Protein AF-A0AAD7NL94-F1 (afdb_monomer_lite)

Secondary structure (DSSP, 8-state):
-HHHHHHHHHHHTTSS-TT--SS-SS--TTHHHHHHHHHHHHH-SB-TTSPBPPTTS----HHHHHHHHHHHHHIIIIISS-TT-B-EE-TTT-SEESBGGGSHHHHHHHHHHHHHTEEEEEEEEETTEEEEEEEETT--GGGS--EEEEPPPGGGGGG-HHHHHHHHHHHH---EEESSBPEETTTEEPSS--BBTTB--EEEE--

Foldseek 3Di:
DLVVVLVVVCVVVVVDDPPDDCLALAHDPCNLVSLLQSCCVAANQADPVRDGDDPPDQHDFLVVSVVSLVVQQCSNQPVRVQNADEFDQDPVPRGTGHRSSNYPSVVVSSVVSVLVQFDAWEWDCDPFWTWTQGDGVNDDSVPDDIDIQGADDPVCNVVRPVNVLVVLCVVLVDQWAFSAADQDPPRHHDPDRHHHVPRRHTYHYDD

Structure (mmCIF, N/CA/C/O backbone):
data_AF-A0AAD7NL94-F1
#
_entry.id   AF-A0AAD7NL94-F1
#
loop_
_atom_site.group_PDB
_atom_site.id
_atom_site.type_symbol
_atom_site.label_atom_id
_atom_site.label_alt_id
_atom_site.label_comp_id
_atom_site.label_asym_id
_atom_site.label_entity_id
_atom_site.label_seq_id
_atom_site.pdbx_PDB_ins_code
_atom_site.Cartn_x
_atom_site.Cartn_y
_atom_site.Cartn_z
_atom_site.occupancy
_atom_site.B_iso_or_equiv
_atom_site.auth_seq_id
_atom_site.auth_comp_id
_atom_site.auth_asym_id
_atom_site.auth_atom_id
_atom_site.pdbx_PDB_model_num
ATOM 1 N N . ARG A 1 1 ? 8.464 -16.581 -6.313 1.00 83.81 1 ARG A N 1
ATOM 2 C CA . ARG A 1 1 ? 7.020 -16.688 -5.967 1.00 83.81 1 ARG A CA 1
ATOM 3 C C . ARG A 1 1 ? 6.268 -15.364 -6.143 1.00 83.81 1 ARG A C 1
ATOM 5 O O . ARG A 1 1 ? 5.445 -15.303 -7.040 1.00 83.81 1 ARG A O 1
ATOM 12 N N . LEU A 1 2 ? 6.544 -14.305 -5.364 1.00 91.69 2 LEU A N 1
ATOM 13 C CA . LEU A 1 2 ? 5.809 -13.023 -5.482 1.00 91.69 2 LEU A CA 1
ATOM 14 C C . LEU A 1 2 ? 6.018 -12.317 -6.833 1.00 91.69 2 LEU A C 1
ATOM 16 O O . LEU A 1 2 ? 5.068 -11.795 -7.399 1.00 91.69 2 LEU A O 1
ATOM 20 N N . MET A 1 3 ? 7.227 -12.379 -7.399 1.00 89.94 3 MET A N 1
ATOM 21 C CA . MET A 1 3 ? 7.488 -11.881 -8.759 1.00 89.94 3 MET A CA 1
ATOM 22 C C . MET A 1 3 ? 6.673 -12.618 -9.826 1.00 89.94 3 MET A C 1
ATOM 24 O O . MET A 1 3 ? 6.082 -11.988 -10.693 1.00 89.94 3 MET A O 1
ATOM 28 N N . SER A 1 4 ? 6.596 -13.947 -9.737 1.00 90.56 4 SER A N 1
ATOM 29 C CA . SER A 1 4 ? 5.785 -14.767 -10.642 1.00 90.56 4 SER A CA 1
ATOM 30 C C . SER A 1 4 ? 4.299 -14.415 -10.528 1.00 90.56 4 SER A C 1
ATOM 32 O O . SER A 1 4 ? 3.627 -14.287 -11.542 1.00 90.56 4 SER A O 1
ATOM 34 N N . ARG A 1 5 ? 3.808 -14.187 -9.302 1.00 90.50 5 ARG A N 1
ATOM 35 C CA . ARG A 1 5 ? 2.430 -13.746 -9.033 1.00 90.50 5 ARG A CA 1
ATOM 36 C C . ARG A 1 5 ? 2.144 -12.365 -9.634 1.00 90.50 5 ARG A C 1
ATOM 38 O O . ARG A 1 5 ? 1.115 -12.196 -10.271 1.00 90.50 5 ARG A O 1
ATOM 45 N N . CYS A 1 6 ? 3.092 -11.431 -9.526 1.00 91.56 6 CYS A N 1
ATOM 46 C CA . CYS A 1 6 ? 3.026 -10.131 -10.198 1.00 91.56 6 CYS A CA 1
ATOM 47 C C . CYS A 1 6 ? 2.885 -10.288 -11.720 1.00 91.56 6 CYS A C 1
ATOM 49 O O . CYS A 1 6 ? 1.966 -9.735 -12.309 1.00 91.56 6 CYS A O 1
ATOM 51 N N . LEU A 1 7 ? 3.731 -11.105 -12.357 1.00 92.19 7 LEU A N 1
ATOM 52 C CA . LEU A 1 7 ? 3.646 -11.335 -13.805 1.00 92.19 7 LEU A CA 1
ATOM 53 C C . LEU A 1 7 ? 2.312 -11.959 -14.224 1.00 92.19 7 LEU A C 1
ATOM 55 O O . LEU A 1 7 ? 1.763 -11.564 -15.247 1.00 92.19 7 LEU A O 1
ATOM 59 N N . LEU A 1 8 ? 1.793 -12.913 -13.448 1.00 91.88 8 LEU A N 1
ATOM 60 C CA . LEU A 1 8 ? 0.483 -13.516 -13.704 1.00 91.88 8 LEU A CA 1
ATOM 61 C C . LEU A 1 8 ? -0.631 -12.469 -13.630 1.00 91.88 8 LEU A C 1
ATOM 63 O O . LEU A 1 8 ? -1.411 -12.361 -14.569 1.00 91.88 8 LEU A O 1
ATOM 67 N N . PHE A 1 9 ? -0.640 -11.650 -12.576 1.00 92.12 9 PHE A N 1
ATOM 68 C CA . PHE A 1 9 ? -1.594 -10.554 -12.415 1.00 92.12 9 PHE A CA 1
ATOM 69 C C . PHE A 1 9 ? -1.554 -9.578 -13.602 1.00 92.12 9 PHE A C 1
ATOM 71 O O . PHE A 1 9 ? -2.592 -9.233 -14.163 1.00 92.12 9 PHE A O 1
ATOM 78 N N . LEU A 1 10 ? -0.358 -9.157 -14.024 1.00 91.62 10 LEU A N 1
ATOM 79 C CA . LEU A 1 10 ? -0.214 -8.209 -15.131 1.00 91.62 10 LEU A CA 1
ATOM 80 C C . LEU A 1 10 ? -0.688 -8.796 -16.464 1.00 91.62 10 LEU A C 1
ATOM 82 O O . LEU A 1 10 ? -1.295 -8.078 -17.256 1.00 91.62 10 LEU A O 1
ATOM 86 N N . LYS A 1 11 ? -0.447 -10.091 -16.701 1.00 92.00 11 LYS A N 1
ATOM 87 C CA . LYS A 1 11 ? -0.947 -10.799 -17.888 1.00 92.00 11 LYS A CA 1
ATOM 88 C C . LYS A 1 11 ? -2.466 -10.932 -17.865 1.00 92.00 11 LYS A C 1
ATOM 90 O O . LYS A 1 11 ? -3.109 -10.647 -18.866 1.00 92.00 11 LYS A O 1
ATOM 95 N N . GLU A 1 12 ? -3.040 -11.311 -16.725 1.00 91.50 12 GLU A N 1
ATOM 96 C CA . GLU A 1 12 ? -4.491 -11.454 -16.554 1.00 91.50 12 GLU A CA 1
ATOM 97 C C . GLU A 1 12 ? -5.228 -10.128 -16.789 1.00 91.50 12 GLU A C 1
ATOM 99 O O . GLU A 1 12 ? -6.299 -10.102 -17.388 1.00 91.50 12 GLU A O 1
ATOM 104 N N . LYS A 1 13 ? -4.635 -9.007 -16.363 1.00 89.00 13 LYS A N 1
ATOM 105 C CA . LYS A 1 13 ? -5.187 -7.665 -16.592 1.00 89.00 13 LYS A CA 1
ATOM 106 C C . LYS A 1 13 ? -4.853 -7.073 -17.962 1.00 89.00 13 LYS A C 1
ATOM 108 O O . LYS A 1 13 ? -5.231 -5.935 -18.216 1.00 89.00 13 LYS A O 1
ATOM 113 N N . GLY A 1 14 ? -4.149 -7.807 -18.827 1.00 88.19 14 GLY A N 1
ATOM 114 C CA . GLY A 1 14 ? -3.747 -7.324 -20.150 1.00 88.19 14 GLY A CA 1
ATOM 115 C C . GLY A 1 14 ? -2.799 -6.120 -20.107 1.00 88.19 14 GLY A C 1
ATOM 116 O O . GLY A 1 14 ? -2.713 -5.375 -21.076 1.00 88.19 14 GLY A O 1
ATOM 117 N N . LEU A 1 15 ? -2.099 -5.909 -18.986 1.00 86.62 15 LEU A N 1
ATOM 118 C CA . LEU A 1 15 ? -1.167 -4.790 -18.798 1.00 86.62 15 LEU A CA 1
ATOM 119 C C . LEU A 1 15 ? 0.205 -5.060 -19.426 1.00 86.62 15 LEU A C 1
ATOM 121 O O . LEU A 1 15 ? 0.968 -4.126 -19.657 1.00 86.62 15 LEU A O 1
ATOM 125 N N . ILE A 1 16 ? 0.525 -6.333 -19.667 1.00 89.19 16 ILE A N 1
ATOM 126 C CA . ILE A 1 16 ? 1.719 -6.773 -20.391 1.00 89.19 16 ILE A CA 1
ATOM 127 C C . ILE A 1 16 ? 1.342 -7.884 -21.367 1.00 89.19 16 ILE A C 1
ATOM 129 O O . ILE A 1 16 ? 0.495 -8.729 -21.060 1.00 89.19 16 ILE A O 1
ATOM 133 N N . THR A 1 17 ? 2.000 -7.928 -22.522 1.00 85.44 17 THR A N 1
ATOM 134 C CA . THR A 1 17 ? 1.884 -9.066 -23.437 1.00 85.44 17 THR A CA 1
ATOM 135 C C . THR A 1 17 ? 2.694 -10.263 -22.914 1.00 85.44 17 THR A C 1
ATOM 137 O O . THR A 1 17 ? 3.614 -10.096 -22.104 1.00 85.44 17 THR A O 1
ATOM 140 N N . PRO A 1 18 ? 2.404 -11.504 -23.350 1.00 77.81 18 PRO A N 1
ATOM 141 C CA . PRO A 1 18 ? 3.158 -12.683 -22.919 1.00 77.81 18 PRO A CA 1
ATOM 142 C C . PRO A 1 18 ? 4.663 -12.611 -23.214 1.00 77.81 18 PRO A C 1
ATOM 144 O O . PRO A 1 18 ? 5.439 -13.233 -22.485 1.00 77.81 18 PRO A O 1
ATOM 147 N N . SER A 1 19 ? 5.047 -11.858 -24.250 1.00 78.50 19 SER A N 1
ATOM 148 C CA . SER A 1 19 ? 6.422 -11.607 -24.690 1.00 78.50 19 SER A CA 1
ATOM 149 C C . SER A 1 19 ? 7.133 -10.485 -23.931 1.00 78.50 19 SER A C 1
ATOM 151 O O . SER A 1 19 ? 8.362 -10.412 -23.979 1.00 78.50 19 SER A O 1
ATOM 153 N N . ASP A 1 20 ? 6.400 -9.620 -23.226 1.00 80.75 20 ASP A N 1
ATOM 154 C CA . ASP A 1 20 ? 6.992 -8.448 -22.587 1.00 80.75 20 ASP A CA 1
ATOM 155 C C . ASP A 1 20 ? 7.807 -8.815 -21.347 1.00 80.75 20 ASP A C 1
ATOM 157 O O . ASP A 1 20 ? 7.354 -9.488 -20.414 1.00 80.75 20 ASP A O 1
ATOM 161 N N . LYS A 1 21 ? 9.032 -8.287 -21.298 1.00 87.19 21 LYS A N 1
ATOM 162 C CA . LYS A 1 21 ? 9.901 -8.377 -20.125 1.00 87.19 21 LYS A CA 1
ATOM 163 C C . LYS A 1 21 ? 9.587 -7.233 -19.168 1.00 87.19 21 LYS A C 1
ATOM 165 O O . LYS A 1 21 ? 10.212 -6.180 -19.226 1.00 87.19 21 LYS A O 1
ATOM 170 N N . PHE A 1 22 ? 8.634 -7.455 -18.265 1.00 90.50 22 PHE A N 1
ATOM 171 C CA . PHE A 1 22 ? 8.278 -6.466 -17.239 1.00 90.50 22 PHE A CA 1
ATOM 172 C C . PHE A 1 22 ? 9.453 -6.124 -16.304 1.00 90.50 22 PHE A C 1
ATOM 174 O O . PHE A 1 22 ? 9.691 -4.960 -15.992 1.00 90.50 22 PHE A O 1
ATOM 181 N N . PHE A 1 23 ? 10.210 -7.138 -15.872 1.00 92.44 23 PHE A N 1
ATOM 182 C CA . PHE A 1 23 ? 11.451 -6.946 -15.122 1.00 92.44 23 PHE A CA 1
ATOM 183 C C . PHE A 1 23 ? 12.602 -6.751 -16.109 1.00 92.44 23 PHE A C 1
ATOM 185 O O . PHE A 1 23 ? 13.088 -7.711 -16.707 1.00 92.44 23 PHE A O 1
ATOM 192 N N . THR A 1 24 ? 12.997 -5.498 -16.305 1.00 92.50 24 THR A N 1
ATOM 193 C CA . THR A 1 24 ? 14.017 -5.084 -17.271 1.00 92.50 24 THR A CA 1
ATOM 194 C C . THR A 1 24 ? 14.836 -3.918 -16.714 1.00 92.50 24 THR A C 1
ATOM 196 O O . THR A 1 24 ? 14.373 -3.191 -15.834 1.00 92.50 24 THR A O 1
ATOM 199 N N . SER A 1 25 ? 16.047 -3.728 -17.240 1.00 90.12 25 SER A N 1
ATOM 200 C CA . SER A 1 25 ? 16.916 -2.582 -16.939 1.00 90.12 25 SER A CA 1
ATOM 201 C C . SER A 1 25 ? 16.393 -1.258 -17.509 1.00 90.12 25 SER A C 1
ATOM 203 O O . SER A 1 25 ? 16.902 -0.199 -17.161 1.00 90.12 25 SER A O 1
ATOM 205 N N . MET A 1 26 ? 15.363 -1.292 -18.358 1.00 89.25 26 MET A N 1
ATOM 206 C CA . MET A 1 26 ? 14.670 -0.100 -18.856 1.00 89.25 26 MET A CA 1
ATOM 207 C C . MET A 1 26 ? 13.156 -0.225 -18.637 1.00 89.25 26 M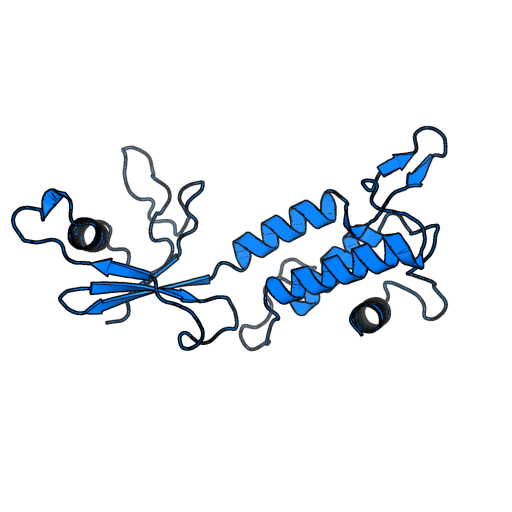ET A C 1
ATOM 209 O O . MET A 1 26 ? 12.418 -0.516 -19.582 1.00 89.25 26 MET A O 1
ATOM 213 N N . PRO A 1 27 ? 12.671 -0.075 -17.390 1.00 90.50 27 PRO A N 1
ATOM 214 C CA . PRO A 1 27 ? 11.255 -0.227 -17.091 1.00 90.50 27 PRO A CA 1
ATOM 215 C C . PRO A 1 27 ? 10.430 0.912 -17.693 1.00 90.50 27 PRO A C 1
ATOM 217 O O . PRO A 1 27 ? 10.862 2.064 -17.738 1.00 90.50 27 PRO A O 1
ATOM 220 N N . ASN A 1 28 ? 9.198 0.602 -18.095 1.00 90.25 28 ASN A N 1
ATOM 221 C CA . ASN A 1 28 ? 8.234 1.616 -18.511 1.00 90.25 28 ASN A CA 1
ATOM 222 C C . ASN A 1 28 ? 7.903 2.566 -17.338 1.00 90.25 28 ASN A C 1
ATOM 224 O O . ASN A 1 28 ? 7.820 2.140 -16.183 1.00 90.25 28 ASN A O 1
ATOM 228 N N . LYS A 1 29 ? 7.633 3.843 -17.629 1.00 92.38 29 LYS A N 1
ATOM 229 C CA . LYS A 1 29 ? 7.217 4.844 -16.630 1.00 92.38 29 LYS A CA 1
ATOM 230 C C . LYS A 1 29 ? 6.000 4.433 -15.786 1.00 92.38 29 LYS A C 1
ATOM 232 O O . LYS A 1 29 ? 5.861 4.910 -14.665 1.00 92.38 29 LYS A O 1
ATOM 237 N N . LEU A 1 30 ? 5.151 3.534 -16.291 1.00 92.12 30 LEU A N 1
ATOM 238 C CA . LEU A 1 30 ? 3.942 3.038 -15.622 1.00 92.12 30 LEU A CA 1
ATOM 239 C C . LEU A 1 30 ? 4.200 1.923 -14.595 1.00 92.12 30 LEU A C 1
ATOM 241 O O . LEU A 1 30 ? 3.285 1.544 -13.867 1.00 92.12 30 LEU A O 1
ATOM 245 N N . VAL A 1 31 ? 5.425 1.401 -14.483 1.00 94.06 31 VAL A N 1
ATOM 246 C CA . VAL A 1 31 ? 5.748 0.302 -13.555 1.00 94.06 31 VAL A CA 1
ATOM 247 C C . VAL A 1 31 ? 5.352 0.586 -12.093 1.00 94.06 31 VAL A C 1
ATOM 249 O O . VAL A 1 31 ? 4.791 -0.319 -11.471 1.00 94.06 31 VAL A O 1
ATOM 252 N N . PRO A 1 32 ? 5.546 1.794 -11.522 1.00 95.44 32 PRO A N 1
ATOM 253 C CA . PRO A 1 32 ? 5.021 2.127 -10.196 1.00 95.44 32 PRO A CA 1
ATOM 254 C C . PRO A 1 32 ? 3.516 1.876 -10.041 1.00 95.44 32 PRO A C 1
ATOM 256 O O . PRO A 1 32 ? 3.083 1.318 -9.034 1.00 95.44 32 PRO A O 1
ATOM 259 N N . LEU A 1 33 ? 2.721 2.230 -11.056 1.00 93.50 33 LEU A N 1
ATOM 260 C CA . LEU A 1 33 ? 1.271 2.029 -11.050 1.00 93.50 33 LEU A CA 1
ATOM 261 C C . LEU A 1 33 ? 0.916 0.544 -11.122 1.00 93.50 33 LEU A C 1
ATOM 263 O O . LEU A 1 33 ? 0.011 0.103 -10.420 1.00 93.50 33 LEU A O 1
ATOM 267 N N . CYS A 1 34 ? 1.670 -0.247 -11.887 1.00 94.06 34 CYS A N 1
ATOM 268 C CA . CYS A 1 34 ? 1.525 -1.703 -11.914 1.00 94.06 34 CYS A CA 1
ATOM 269 C C . CYS A 1 34 ? 1.777 -2.333 -10.531 1.00 94.06 34 CYS A C 1
ATOM 271 O O . CYS A 1 34 ? 1.039 -3.226 -10.116 1.00 94.06 34 CYS A O 1
ATOM 273 N N . ILE A 1 35 ? 2.778 -1.841 -9.787 1.00 94.81 35 ILE A N 1
ATOM 274 C CA . ILE A 1 35 ? 3.066 -2.293 -8.413 1.00 94.81 35 ILE A CA 1
ATOM 275 C C . ILE A 1 35 ? 1.914 -1.921 -7.471 1.00 94.81 35 ILE A C 1
ATOM 277 O O . ILE A 1 35 ? 1.434 -2.775 -6.722 1.00 94.81 35 ILE A O 1
ATOM 281 N N . CYS A 1 36 ? 1.436 -0.673 -7.522 1.00 94.56 36 CYS A N 1
ATOM 282 C CA . CYS A 1 36 ? 0.263 -0.247 -6.755 1.00 94.56 36 CYS A CA 1
ATOM 283 C C . CYS A 1 36 ? -0.965 -1.092 -7.103 1.00 94.56 36 CYS A C 1
ATOM 285 O O . CYS A 1 36 ? -1.721 -1.473 -6.212 1.00 94.56 36 CYS A O 1
ATOM 287 N N . GLY A 1 37 ? -1.140 -1.433 -8.379 1.00 92.94 37 GLY A N 1
ATOM 288 C CA . GLY A 1 37 ? -2.256 -2.240 -8.839 1.00 92.94 37 GLY A CA 1
ATOM 289 C C . GLY A 1 37 ? -2.220 -3.675 -8.337 1.00 92.94 37 GLY A C 1
ATOM 290 O O . GLY A 1 37 ? -3.241 -4.173 -7.866 1.00 92.94 37 GLY A O 1
ATOM 291 N N . LEU A 1 38 ? -1.047 -4.306 -8.311 1.00 93.50 38 LEU A N 1
ATOM 292 C CA . LEU A 1 38 ? -0.887 -5.609 -7.670 1.00 93.50 38 LEU A CA 1
ATOM 293 C C . LEU A 1 38 ? -1.341 -5.547 -6.204 1.00 93.50 38 LEU A C 1
ATOM 295 O O . LEU A 1 38 ? -2.215 -6.311 -5.792 1.00 93.50 38 LEU A O 1
ATOM 299 N N . CYS A 1 39 ? -0.820 -4.585 -5.437 1.00 93.50 39 CYS A N 1
ATOM 300 C CA . CYS A 1 39 ? -1.222 -4.397 -4.045 1.00 93.50 39 CYS A CA 1
ATOM 301 C C . CYS A 1 39 ? -2.717 -4.075 -3.905 1.00 93.50 39 CYS A C 1
ATOM 303 O O . CYS A 1 39 ? -3.347 -4.512 -2.943 1.00 93.50 39 CYS A O 1
ATOM 305 N N . THR A 1 40 ? -3.290 -3.328 -4.849 1.00 91.75 40 THR A N 1
ATOM 306 C CA . THR A 1 40 ? -4.717 -2.987 -4.852 1.00 91.75 40 THR A CA 1
ATOM 307 C C . THR A 1 40 ? -5.544 -4.245 -5.028 1.00 91.75 40 THR A C 1
ATOM 309 O O . THR A 1 40 ? -6.470 -4.477 -4.261 1.00 91.75 40 THR A O 1
ATOM 312 N N . SER A 1 41 ? -5.185 -5.103 -5.983 1.00 90.50 41 SER A N 1
ATOM 313 C CA . SER A 1 41 ? -5.925 -6.325 -6.297 1.00 90.50 41 SER A CA 1
ATOM 314 C C . SER A 1 41 ? -5.966 -7.322 -5.134 1.00 90.50 41 SER A C 1
ATOM 316 O O . SER A 1 41 ? -7.047 -7.822 -4.818 1.00 90.50 41 SER A O 1
ATOM 318 N N . GLU A 1 42 ? -4.842 -7.539 -4.445 1.00 89.94 42 GLU A N 1
ATOM 319 C CA . GLU A 1 42 ? -4.735 -8.559 -3.392 1.00 89.94 42 GLU A CA 1
ATOM 320 C C . GLU A 1 42 ? -5.086 -8.031 -2.001 1.00 89.94 42 GLU A C 1
ATOM 322 O O . GLU A 1 42 ? -5.657 -8.756 -1.185 1.00 89.94 42 GLU A O 1
ATOM 327 N N . CYS A 1 43 ? -4.747 -6.773 -1.711 1.00 89.94 43 CYS A N 1
ATOM 328 C CA . CYS A 1 43 ? -4.847 -6.241 -0.359 1.00 89.94 43 CYS A CA 1
ATOM 329 C C . CYS A 1 43 ? -5.957 -5.203 -0.209 1.00 89.94 43 CYS A C 1
ATOM 331 O O . CYS A 1 43 ? -6.593 -5.189 0.835 1.00 89.94 43 CYS A O 1
ATOM 333 N N . ASP A 1 44 ? -6.228 -4.331 -1.177 1.00 88.81 44 ASP A N 1
ATOM 334 C CA . ASP A 1 44 ? -7.175 -3.228 -0.948 1.00 88.81 44 ASP A CA 1
ATOM 335 C C . ASP A 1 44 ? -8.646 -3.681 -0.976 1.00 88.81 44 ASP A C 1
ATOM 337 O O . ASP A 1 44 ? -9.018 -4.692 -1.582 1.00 88.81 44 ASP A O 1
ATOM 341 N N . GLU A 1 45 ? -9.485 -2.914 -0.287 1.00 84.00 45 GLU A N 1
ATOM 342 C CA . GLU A 1 45 ? -10.941 -3.035 -0.290 1.00 84.00 45 GLU A CA 1
ATOM 343 C C . GLU A 1 45 ? -11.564 -2.413 -1.534 1.00 84.00 45 GLU A C 1
ATOM 345 O O . GLU A 1 45 ? -12.674 -2.791 -1.898 1.00 84.00 45 GLU A O 1
ATOM 350 N N . HIS A 1 46 ? -10.834 -1.523 -2.203 1.00 83.88 46 HIS A N 1
ATOM 351 C CA . HIS A 1 46 ? -11.273 -0.855 -3.419 1.00 83.88 46 HIS A CA 1
ATOM 352 C C . HIS A 1 46 ? -10.778 -1.582 -4.671 1.00 83.88 46 HIS A C 1
ATOM 354 O O . HIS A 1 46 ? -9.702 -2.190 -4.698 1.00 83.88 46 HIS A O 1
ATOM 360 N N . ASN A 1 47 ? -11.584 -1.505 -5.719 1.00 85.38 47 ASN A N 1
ATOM 361 C CA . ASN A 1 47 ? -11.229 -1.840 -7.085 1.00 85.38 47 ASN A CA 1
ATOM 362 C C . ASN A 1 47 ? -10.549 -0.648 -7.776 1.00 85.38 47 ASN A C 1
ATOM 364 O O . ASN A 1 47 ? -10.509 0.469 -7.262 1.00 85.38 47 ASN A O 1
ATOM 368 N N . PHE A 1 48 ? -10.022 -0.895 -8.974 1.00 83.00 48 PHE A N 1
ATOM 369 C CA . PHE A 1 48 ? -9.360 0.120 -9.803 1.00 83.00 48 PHE A CA 1
ATOM 370 C C . PHE A 1 48 ? -10.286 1.244 -10.270 1.00 83.00 48 PHE A C 1
ATOM 372 O O . PHE A 1 48 ? -9.826 2.354 -10.510 1.00 83.00 48 PHE A O 1
ATOM 379 N N . ASP A 1 49 ? -11.577 0.953 -10.388 1.00 82.31 49 ASP A N 1
ATOM 380 C CA . ASP A 1 49 ? -12.638 1.901 -10.733 1.00 82.31 49 ASP A CA 1
ATOM 381 C C . ASP A 1 49 ? -13.133 2.708 -9.515 1.00 82.31 49 ASP A C 1
ATOM 383 O O . ASP A 1 49 ? -14.042 3.523 -9.637 1.00 82.31 49 ASP A O 1
ATOM 387 N N . GLY A 1 50 ? -12.548 2.482 -8.332 1.00 76.75 50 GLY A N 1
ATOM 388 C CA . GLY A 1 50 ? -12.958 3.105 -7.077 1.00 76.75 50 GLY A CA 1
ATOM 389 C C . GLY A 1 50 ? -14.153 2.430 -6.401 1.00 76.75 50 GLY A C 1
ATOM 390 O O . GLY A 1 50 ? -14.519 2.828 -5.295 1.00 76.75 50 GLY A O 1
ATOM 391 N N . THR A 1 51 ? -14.741 1.393 -7.003 1.00 81.75 51 THR A N 1
ATOM 392 C CA . THR A 1 51 ? -15.832 0.639 -6.375 1.00 81.75 51 THR A CA 1
ATOM 393 C C . THR A 1 51 ? -15.314 -0.214 -5.221 1.00 81.75 51 THR A C 1
ATOM 395 O O . THR A 1 51 ? -14.138 -0.579 -5.162 1.00 81.75 51 THR A O 1
ATOM 398 N N . MET A 1 52 ? -16.188 -0.554 -4.276 1.00 78.25 52 MET A N 1
ATOM 399 C CA . MET A 1 52 ? -15.827 -1.466 -3.194 1.00 78.25 52 MET A CA 1
ATOM 400 C C . MET A 1 52 ? -15.911 -2.919 -3.657 1.00 78.25 52 MET A C 1
ATOM 402 O O . MET A 1 52 ? -16.884 -3.342 -4.281 1.00 78.25 52 MET A O 1
ATOM 406 N N . LYS A 1 53 ? -14.905 -3.713 -3.296 1.00 81.69 53 LYS A N 1
ATOM 407 C CA . LYS A 1 53 ? -14.935 -5.166 -3.458 1.00 81.69 53 LYS A CA 1
ATOM 408 C C . LYS A 1 53 ? -15.969 -5.797 -2.521 1.00 81.69 53 LYS A C 1
ATOM 410 O O . LYS A 1 53 ? -16.157 -5.293 -1.409 1.00 81.69 53 LYS A O 1
ATOM 415 N N . PRO A 1 54 ? -16.557 -6.950 -2.885 1.00 79.44 54 PRO A N 1
ATOM 416 C CA . PRO A 1 54 ? -17.505 -7.658 -2.031 1.00 79.44 54 PRO A CA 1
ATOM 417 C C . PRO A 1 54 ? -16.925 -7.961 -0.638 1.00 79.44 54 PRO A C 1
ATOM 419 O O . PRO A 1 54 ? -15.745 -8.308 -0.524 1.00 79.44 54 PRO A O 1
ATOM 422 N N . PRO A 1 55 ? -17.714 -7.879 0.446 1.00 71.50 55 PRO A N 1
ATOM 423 C CA . PRO A 1 55 ? -17.230 -8.183 1.796 1.00 71.50 55 PRO A CA 1
ATOM 424 C C . PRO A 1 55 ? -16.806 -9.652 1.956 1.00 71.50 55 PRO A C 1
ATOM 426 O O . PRO A 1 55 ? -15.931 -9.944 2.762 1.00 71.50 55 PRO A O 1
ATOM 429 N N . THR A 1 56 ? -17.361 -10.558 1.146 1.00 76.62 56 THR A N 1
ATOM 430 C CA . THR A 1 56 ? -17.036 -11.994 1.123 1.00 76.62 56 THR A CA 1
ATOM 431 C C . THR A 1 56 ? -15.665 -12.309 0.528 1.00 76.62 56 THR A C 1
ATOM 433 O O . THR A 1 56 ? -15.141 -13.402 0.738 1.00 76.62 56 THR A O 1
ATOM 436 N N . GLN A 1 57 ? -15.064 -11.375 -0.213 1.00 79.50 57 GLN A N 1
ATOM 437 C CA . GLN A 1 57 ? -13.757 -11.589 -0.815 1.00 79.50 57 GLN A CA 1
ATOM 438 C C . GLN A 1 57 ? -12.666 -11.540 0.263 1.00 79.50 57 GLN A C 1
ATOM 440 O O . GLN A 1 57 ? -12.461 -10.511 0.914 1.00 79.50 57 GLN A O 1
ATOM 445 N N . VAL A 1 58 ? -11.933 -12.643 0.422 1.00 76.75 58 VAL A N 1
ATOM 446 C CA . VAL A 1 58 ? -10.745 -12.695 1.284 1.00 76.75 58 VAL A CA 1
ATOM 447 C C . VAL A 1 58 ? -9.674 -11.773 0.705 1.00 76.75 58 VAL A C 1
ATOM 449 O O . VAL A 1 58 ? -9.390 -11.805 -0.492 1.00 76.75 58 VAL A O 1
ATOM 452 N N . ARG A 1 59 ? -9.097 -10.929 1.563 1.00 83.19 59 ARG A N 1
ATOM 453 C CA . ARG A 1 59 ? -8.071 -9.946 1.203 1.00 83.19 59 ARG A CA 1
ATOM 454 C C . ARG A 1 59 ? -6.844 -10.167 2.062 1.00 83.19 59 ARG A C 1
ATOM 456 O O . ARG A 1 59 ? -6.961 -10.419 3.260 1.00 83.19 59 ARG A O 1
ATOM 463 N N . ASP A 1 60 ? -5.682 -9.993 1.459 1.00 85.38 60 ASP A N 1
ATOM 464 C CA . ASP A 1 60 ? -4.421 -10.105 2.170 1.00 85.38 60 ASP A CA 1
ATOM 465 C C . ASP A 1 60 ? -4.162 -8.877 3.073 1.00 85.38 60 ASP A C 1
ATOM 467 O O . ASP A 1 60 ? -4.720 -7.782 2.898 1.00 85.38 60 ASP A O 1
ATOM 471 N N . SER A 1 61 ? -3.306 -9.067 4.079 1.00 84.19 61 SER A N 1
ATOM 472 C CA . SER A 1 61 ? -2.986 -8.047 5.083 1.00 84.19 61 SER A CA 1
ATOM 473 C C . SER A 1 61 ? -1.983 -7.003 4.575 1.00 84.19 61 SER A C 1
ATOM 475 O O . SER A 1 61 ? -1.282 -7.201 3.580 1.00 84.19 61 SER A O 1
ATOM 477 N N . TYR A 1 62 ? -1.843 -5.888 5.301 1.00 86.25 62 TYR A N 1
ATOM 478 C CA . TYR A 1 62 ? -0.812 -4.883 5.004 1.00 86.25 62 TYR A CA 1
ATOM 479 C C . TYR A 1 62 ? 0.609 -5.477 5.001 1.00 86.25 62 TYR A C 1
ATOM 481 O O . TYR A 1 62 ? 1.428 -5.124 4.155 1.00 86.25 62 TYR A O 1
ATOM 489 N N . ASN A 1 63 ? 0.885 -6.448 5.879 1.00 86.12 63 ASN A N 1
ATOM 490 C CA . ASN A 1 63 ? 2.177 -7.140 5.915 1.00 86.12 63 ASN A CA 1
ATOM 491 C C . ASN A 1 63 ? 2.458 -7.892 4.606 1.00 86.12 63 ASN A C 1
ATOM 493 O O . ASN A 1 63 ? 3.605 -7.964 4.163 1.00 86.12 63 ASN A O 1
ATOM 497 N N . HIS A 1 64 ? 1.427 -8.452 3.968 1.00 90.62 64 HIS A N 1
ATOM 498 C CA . HIS A 1 64 ? 1.574 -9.079 2.655 1.00 90.62 64 HIS A CA 1
ATOM 499 C C . HIS A 1 64 ? 1.871 -8.041 1.568 1.00 90.62 64 HIS A C 1
ATOM 501 O O . HIS A 1 64 ? 2.798 -8.238 0.784 1.00 90.62 64 HIS A O 1
ATOM 507 N N . ALA A 1 65 ? 1.198 -6.886 1.586 1.00 93.12 65 ALA A N 1
ATOM 508 C CA . ALA A 1 65 ? 1.531 -5.768 0.698 1.00 93.12 65 ALA A CA 1
ATOM 509 C C . ALA A 1 65 ? 2.986 -5.295 0.867 1.00 93.12 65 ALA A C 1
ATOM 511 O O . ALA A 1 65 ? 3.686 -5.064 -0.121 1.00 93.12 65 ALA A O 1
ATOM 512 N N . GLN A 1 66 ? 3.489 -5.218 2.105 1.00 94.50 66 GLN A N 1
ATOM 513 C CA . GLN A 1 66 ? 4.895 -4.895 2.367 1.00 94.50 66 GLN A CA 1
ATOM 514 C C . GLN A 1 66 ? 5.846 -5.937 1.768 1.00 94.50 66 GLN A C 1
ATOM 516 O O . GLN A 1 66 ? 6.850 -5.565 1.161 1.00 94.50 66 GLN A O 1
ATOM 521 N N . LYS A 1 67 ? 5.517 -7.232 1.873 1.00 95.38 67 LYS A N 1
ATOM 522 C CA . LYS A 1 67 ? 6.295 -8.311 1.242 1.00 95.38 67 LYS A CA 1
ATOM 523 C C . LYS A 1 67 ? 6.284 -8.200 -0.284 1.00 95.38 67 LYS A C 1
ATOM 525 O O . LYS A 1 67 ? 7.332 -8.372 -0.903 1.00 95.38 67 LYS A O 1
ATOM 530 N N . MET A 1 68 ? 5.139 -7.879 -0.892 1.00 95.75 68 MET A N 1
ATOM 531 C CA . MET A 1 68 ? 5.043 -7.634 -2.336 1.00 95.75 68 MET A CA 1
ATOM 532 C C . MET A 1 68 ? 5.934 -6.468 -2.764 1.00 95.75 68 MET A C 1
ATOM 534 O O . MET A 1 68 ? 6.755 -6.637 -3.665 1.00 95.75 68 MET A O 1
ATOM 538 N N . ARG A 1 69 ? 5.854 -5.323 -2.071 1.00 95.94 69 ARG A N 1
ATOM 539 C CA . ARG A 1 69 ? 6.728 -4.173 -2.339 1.00 95.94 69 ARG A CA 1
ATOM 540 C C . ARG A 1 69 ? 8.204 -4.533 -2.185 1.00 95.94 69 ARG A C 1
ATOM 542 O O . ARG A 1 69 ? 8.988 -4.238 -3.078 1.00 95.94 69 ARG A O 1
ATOM 549 N N . ALA A 1 70 ? 8.586 -5.204 -1.099 1.00 96.19 70 ALA A N 1
ATOM 550 C CA . ALA A 1 70 ? 9.971 -5.617 -0.871 1.00 96.19 70 ALA A CA 1
ATOM 551 C C . ALA A 1 70 ? 10.491 -6.534 -1.992 1.00 96.19 70 ALA A C 1
ATOM 553 O O . ALA A 1 70 ? 11.615 -6.359 -2.463 1.00 96.19 70 ALA A O 1
ATOM 554 N N . ALA A 1 71 ? 9.655 -7.457 -2.478 1.00 96.62 71 ALA A N 1
ATOM 555 C CA . ALA A 1 71 ? 9.996 -8.311 -3.610 1.00 96.62 71 ALA A CA 1
ATOM 556 C C . ALA A 1 71 ? 10.210 -7.508 -4.904 1.00 96.62 71 ALA A C 1
ATOM 558 O O . ALA A 1 71 ? 11.158 -7.790 -5.634 1.00 96.62 71 ALA A O 1
ATOM 559 N N . MET A 1 72 ? 9.378 -6.495 -5.179 1.00 96.12 72 MET A N 1
ATOM 560 C CA . MET A 1 72 ? 9.570 -5.608 -6.335 1.00 96.12 72 MET A CA 1
ATOM 561 C C . MET A 1 72 ? 10.836 -4.758 -6.191 1.00 96.12 72 MET A C 1
ATOM 563 O O . MET A 1 72 ? 11.600 -4.637 -7.145 1.00 96.12 72 MET A O 1
ATOM 567 N N . THR A 1 73 ? 11.107 -4.230 -4.993 1.00 96.69 73 THR A N 1
ATOM 568 C CA . THR A 1 73 ? 12.338 -3.481 -4.702 1.00 96.69 73 THR A CA 1
ATOM 569 C C . THR A 1 73 ? 13.571 -4.333 -4.976 1.00 96.69 73 THR A C 1
ATOM 571 O O . THR A 1 73 ? 14.486 -3.867 -5.651 1.00 96.69 73 THR A O 1
ATOM 574 N N . TYR A 1 74 ? 13.582 -5.589 -4.520 1.00 96.12 74 TYR A N 1
ATOM 575 C CA . TYR A 1 74 ? 14.670 -6.525 -4.799 1.00 96.12 74 TYR A CA 1
ATOM 576 C C . TYR A 1 74 ? 14.788 -6.844 -6.294 1.00 96.12 74 TYR A C 1
ATOM 578 O O . TYR A 1 74 ? 15.888 -6.813 -6.842 1.00 96.12 74 TYR A O 1
ATOM 586 N N . ALA A 1 75 ? 13.668 -7.112 -6.971 1.00 95.69 75 ALA A N 1
ATOM 587 C CA . ALA A 1 75 ? 13.662 -7.446 -8.391 1.00 95.69 75 ALA A CA 1
ATOM 588 C C . ALA A 1 75 ? 14.258 -6.324 -9.249 1.00 95.69 75 ALA A C 1
ATOM 590 O O . ALA A 1 75 ? 15.190 -6.552 -10.017 1.00 95.69 75 ALA A O 1
ATOM 591 N N . PHE A 1 76 ? 13.767 -5.098 -9.083 1.00 95.94 76 PHE A N 1
ATOM 592 C CA . PHE A 1 76 ? 14.271 -3.959 -9.842 1.00 95.94 76 PHE A CA 1
ATOM 593 C C . PHE A 1 76 ? 15.672 -3.539 -9.392 1.00 95.94 76 PHE A C 1
ATOM 595 O O . PHE A 1 76 ? 16.521 -3.235 -10.225 1.00 95.94 76 PHE A O 1
ATOM 602 N N . GLY A 1 77 ? 15.956 -3.595 -8.091 1.00 95.94 77 GLY A N 1
ATOM 603 C CA . GLY A 1 77 ? 17.241 -3.158 -7.562 1.00 95.94 77 GLY A CA 1
ATOM 604 C C . GLY A 1 77 ? 18.383 -4.111 -7.892 1.00 95.94 77 GLY A C 1
ATOM 605 O O . GLY A 1 77 ? 19.424 -3.678 -8.381 1.00 95.94 77 GLY A O 1
ATOM 606 N N . ARG A 1 78 ? 18.193 -5.411 -7.638 1.00 95.00 78 ARG A N 1
ATOM 607 C CA . ARG A 1 78 ? 19.252 -6.421 -7.751 1.00 95.00 78 ARG A CA 1
ATOM 608 C C . ARG A 1 78 ? 19.228 -7.174 -9.073 1.00 95.00 78 ARG A C 1
ATOM 610 O O . ARG A 1 78 ? 20.292 -7.369 -9.645 1.00 95.00 78 ARG A O 1
ATOM 617 N N . LEU A 1 79 ? 18.056 -7.598 -9.550 1.00 93.56 79 LEU A N 1
ATOM 618 C CA . LEU A 1 79 ? 17.965 -8.416 -10.770 1.00 93.56 79 LEU A CA 1
ATOM 619 C C . LEU A 1 79 ? 17.995 -7.562 -12.041 1.00 93.56 79 LEU A C 1
ATOM 621 O O . LEU A 1 79 ? 18.603 -7.964 -13.024 1.00 93.56 79 LEU A O 1
ATOM 625 N N . CYS A 1 80 ? 17.374 -6.380 -12.015 1.00 93.25 80 CYS A N 1
ATOM 626 C CA . CYS A 1 80 ? 17.390 -5.448 -13.149 1.00 93.25 80 CYS A CA 1
ATOM 627 C C . CYS A 1 80 ? 18.557 -4.447 -13.092 1.00 93.25 80 CYS A C 1
ATOM 629 O O . CYS A 1 80 ? 18.740 -3.680 -14.032 1.00 93.25 80 CYS A O 1
ATOM 631 N N . GLY A 1 81 ? 19.327 -4.438 -11.997 1.00 93.75 81 GLY A N 1
ATOM 632 C CA . GLY A 1 81 ? 20.501 -3.577 -11.829 1.00 93.75 81 GLY A CA 1
ATOM 633 C C . GLY A 1 81 ? 20.199 -2.092 -11.604 1.00 93.75 81 GLY A C 1
ATOM 634 O O . GLY A 1 81 ? 21.091 -1.271 -11.775 1.00 93.75 81 GLY A O 1
ATOM 635 N N . LEU A 1 82 ? 18.971 -1.725 -11.216 1.00 93.75 82 LEU A N 1
ATOM 636 C CA . LEU A 1 82 ? 18.566 -0.319 -11.049 1.00 93.75 82 LEU A CA 1
ATOM 637 C C . LEU A 1 82 ? 18.942 0.276 -9.683 1.00 93.75 82 LEU A C 1
ATOM 639 O O . LEU A 1 82 ? 18.785 1.476 -9.455 1.00 93.75 82 LEU A O 1
ATOM 643 N N . GLY A 1 83 ? 19.411 -0.559 -8.752 1.00 93.25 83 GLY A N 1
ATOM 644 C CA . GLY A 1 83 ? 19.809 -0.138 -7.411 1.00 93.25 83 GLY A CA 1
ATOM 645 C C . GLY A 1 83 ? 18.643 0.337 -6.533 1.00 93.25 83 GLY A C 1
ATOM 646 O O . GLY A 1 83 ? 17.525 -0.186 -6.590 1.00 93.25 83 GLY A O 1
ATOM 647 N N . SER A 1 84 ? 18.931 1.304 -5.661 1.00 91.88 84 SER A N 1
ATOM 648 C CA . SER A 1 84 ? 18.007 1.850 -4.654 1.00 91.88 84 SER A CA 1
ATOM 649 C C . SER A 1 84 ? 17.703 3.337 -4.843 1.00 91.88 84 SER A C 1
ATOM 651 O O . SER A 1 84 ? 17.081 3.940 -3.970 1.00 91.88 84 SER A O 1
ATOM 653 N N . LEU A 1 85 ? 18.139 3.933 -5.957 1.00 92.38 85 LEU A N 1
ATOM 654 C CA . LEU A 1 85 ? 17.873 5.339 -6.244 1.00 92.38 85 LEU A CA 1
ATOM 655 C C . LEU A 1 85 ? 16.359 5.589 -6.366 1.00 92.38 85 LEU A C 1
ATOM 657 O O . LEU A 1 85 ? 15.648 4.728 -6.900 1.00 92.38 85 LEU A O 1
ATOM 661 N N . PRO A 1 86 ? 15.856 6.748 -5.904 1.00 92.81 86 PRO A N 1
ATOM 662 C CA . PRO A 1 86 ? 14.471 7.145 -6.130 1.00 92.81 86 PRO A CA 1
ATOM 663 C C . PRO A 1 86 ? 14.120 7.124 -7.620 1.00 92.81 86 PRO A C 1
ATOM 665 O O . PRO A 1 86 ? 14.939 7.496 -8.459 1.00 92.81 86 PRO A O 1
ATOM 668 N N . TRP A 1 87 ? 12.907 6.683 -7.950 1.00 96.06 87 TRP A N 1
ATOM 669 C CA . TRP A 1 87 ? 12.410 6.658 -9.328 1.00 96.06 87 TRP A CA 1
ATOM 670 C C . TRP A 1 87 ? 12.141 8.081 -9.825 1.00 96.06 87 TRP A C 1
ATOM 672 O O . TRP A 1 87 ? 11.264 8.748 -9.279 1.00 96.06 87 TRP A O 1
ATOM 682 N N . HIS A 1 88 ? 12.872 8.534 -10.841 1.00 93.25 88 HIS A N 1
ATOM 683 C CA . HIS A 1 88 ? 12.732 9.872 -11.423 1.00 93.25 88 HIS A CA 1
ATOM 684 C C . HIS A 1 88 ? 13.104 9.872 -12.908 1.00 93.25 88 HIS A C 1
ATOM 686 O O . HIS A 1 88 ? 13.724 8.930 -13.402 1.00 93.25 88 HIS A O 1
ATOM 692 N N . GLU A 1 89 ? 12.714 10.918 -13.630 1.00 93.69 89 GLU A N 1
ATOM 693 C CA . GLU A 1 89 ? 13.161 11.142 -15.003 1.00 93.69 89 GLU A CA 1
ATOM 694 C C . GLU A 1 89 ? 14.513 11.861 -14.987 1.00 93.69 89 GLU A C 1
ATOM 696 O O . GLU A 1 89 ? 14.694 12.859 -14.295 1.00 93.69 89 GLU A O 1
ATOM 701 N N . SER A 1 90 ? 15.488 11.325 -15.715 1.00 91.31 90 SER A N 1
ATOM 702 C CA . SER A 1 90 ? 16.813 11.923 -15.838 1.00 91.31 90 SER A CA 1
ATOM 703 C C . SER A 1 90 ? 16.749 13.145 -16.750 1.00 91.31 90 SER A C 1
ATOM 705 O O . SER A 1 90 ? 16.449 13.007 -17.932 1.00 91.31 90 SER A O 1
ATOM 707 N N . GLU A 1 91 ? 17.130 14.313 -16.235 1.00 91.19 91 GLU A N 1
ATOM 708 C CA . GLU A 1 91 ? 17.171 15.572 -16.999 1.00 91.19 91 GLU A CA 1
ATOM 709 C C . GLU A 1 91 ? 18.093 15.498 -18.226 1.00 91.19 91 GLU A C 1
ATOM 711 O O . GLU A 1 91 ? 17.845 16.139 -19.242 1.00 91.19 91 GLU A O 1
ATOM 716 N N . VAL A 1 92 ? 19.147 14.678 -18.152 1.00 89.88 92 VAL A N 1
ATOM 717 C CA . VAL A 1 92 ? 20.137 14.533 -19.228 1.00 89.88 92 VAL A CA 1
ATOM 718 C C . VAL A 1 92 ? 19.643 13.608 -20.338 1.00 89.88 92 VAL A C 1
ATOM 720 O O . VAL A 1 92 ? 19.884 13.860 -21.514 1.00 89.88 92 VAL A O 1
ATOM 723 N N . SER A 1 93 ? 18.989 12.501 -19.977 1.00 87.75 93 SER A N 1
ATOM 724 C CA . SER A 1 93 ? 18.636 11.446 -20.939 1.00 87.75 93 SER A CA 1
ATOM 725 C C . SER A 1 93 ? 17.151 11.393 -21.301 1.00 87.75 93 SER A C 1
ATOM 727 O O . SER A 1 93 ? 16.798 10.676 -22.237 1.00 87.75 93 SER A O 1
ATOM 729 N N . GLY A 1 94 ? 16.280 12.090 -20.562 1.00 87.50 94 GLY A N 1
ATOM 730 C CA . GLY A 1 94 ? 14.818 11.994 -20.677 1.00 87.50 94 GLY A CA 1
ATOM 731 C C . GLY A 1 94 ? 14.268 10.600 -20.347 1.00 87.50 94 GLY A C 1
ATOM 732 O O . GLY A 1 94 ? 13.162 10.238 -20.739 1.00 87.50 94 GLY A O 1
ATOM 733 N N . ARG A 1 95 ? 15.074 9.744 -19.703 1.00 88.62 95 ARG A N 1
ATOM 734 C CA . ARG A 1 95 ? 14.707 8.361 -19.377 1.00 88.62 95 ARG A CA 1
ATOM 735 C C . ARG A 1 95 ? 14.416 8.222 -17.898 1.00 88.62 95 ARG A C 1
ATOM 737 O O . ARG A 1 95 ? 15.050 8.864 -17.065 1.00 88.62 95 ARG A O 1
ATOM 744 N N . MET A 1 96 ? 13.508 7.307 -17.575 1.00 92.94 96 MET A N 1
ATOM 745 C CA . MET A 1 96 ? 13.259 6.934 -16.190 1.00 92.94 96 MET A CA 1
ATOM 746 C C . MET A 1 96 ? 14.445 6.156 -15.618 1.00 92.94 96 MET A C 1
ATOM 748 O O . MET A 1 96 ? 14.893 5.167 -16.201 1.00 92.94 96 MET A O 1
ATOM 752 N N . VAL A 1 97 ? 14.923 6.598 -14.460 1.00 92.25 97 VAL A N 1
ATOM 753 C CA . VAL A 1 97 ? 16.055 6.031 -13.726 1.00 92.25 97 VAL A CA 1
ATOM 754 C C . VAL A 1 97 ? 15.680 5.773 -12.266 1.00 92.25 97 VAL A C 1
ATOM 756 O O . VAL A 1 97 ? 14.748 6.365 -11.720 1.00 92.25 97 VAL A O 1
ATOM 759 N N . GLY A 1 98 ? 16.418 4.866 -11.624 1.00 93.75 98 GLY A N 1
ATOM 760 C CA . GLY A 1 98 ? 16.180 4.431 -10.247 1.00 93.75 98 GLY A CA 1
ATOM 761 C C . GLY A 1 98 ? 15.228 3.241 -10.136 1.00 93.75 98 GLY A C 1
ATOM 762 O O . GLY A 1 98 ? 14.936 2.555 -11.113 1.00 93.75 98 GLY A O 1
ATOM 763 N N . ASN A 1 99 ? 14.750 2.963 -8.926 1.00 96.06 99 ASN A N 1
ATOM 764 C CA . ASN A 1 99 ? 13.932 1.791 -8.633 1.00 96.06 99 ASN A CA 1
ATOM 765 C C . ASN A 1 99 ? 12.436 2.147 -8.574 1.00 96.06 99 ASN A C 1
ATOM 767 O O . ASN A 1 99 ? 12.018 2.832 -7.635 1.00 96.06 99 ASN A O 1
ATOM 771 N N . PRO A 1 100 ? 11.592 1.619 -9.483 1.00 96.38 100 PRO A N 1
ATOM 772 C CA . PRO A 1 100 ? 10.156 1.912 -9.510 1.00 96.38 100 PRO A CA 1
ATOM 773 C C . PRO A 1 100 ? 9.413 1.649 -8.188 1.00 96.38 100 PRO A C 1
ATOM 775 O O . PRO A 1 100 ? 8.458 2.351 -7.858 1.00 96.38 100 PRO A O 1
ATOM 778 N N . SER A 1 101 ? 9.854 0.665 -7.396 1.00 96.06 101 SER A N 1
ATOM 779 C CA . SER A 1 101 ? 9.254 0.314 -6.093 1.00 96.06 101 SER A CA 1
ATOM 780 C C . SER A 1 101 ? 9.548 1.343 -4.983 1.00 96.06 101 SER A C 1
ATOM 782 O O . SER A 1 101 ? 8.880 1.390 -3.939 1.00 96.06 101 SER A O 1
ATOM 784 N N . VAL A 1 102 ? 10.563 2.181 -5.207 1.00 95.12 102 VAL A N 1
ATOM 785 C CA . VAL A 1 102 ? 10.995 3.278 -4.326 1.00 95.12 102 VAL A CA 1
ATOM 786 C C . VAL A 1 102 ? 10.408 4.623 -4.788 1.00 95.12 102 VAL A C 1
ATOM 788 O O . VAL A 1 102 ? 10.672 5.653 -4.183 1.00 95.12 102 VAL A O 1
ATOM 791 N N . SER A 1 103 ? 9.566 4.630 -5.826 1.00 96.31 103 SER A N 1
ATOM 792 C CA . SER A 1 103 ? 8.852 5.832 -6.270 1.00 96.31 103 SER A CA 1
ATOM 793 C C . SER A 1 103 ? 7.955 6.435 -5.184 1.00 96.31 103 SER A C 1
ATOM 795 O O . SER A 1 103 ? 7.404 5.728 -4.329 1.00 96.31 103 SER A O 1
ATOM 797 N N . GLU A 1 104 ? 7.739 7.748 -5.280 1.00 94.62 104 GLU A N 1
ATOM 798 C CA . GLU A 1 104 ? 6.769 8.466 -4.451 1.00 94.62 104 GLU A CA 1
ATOM 799 C C . GLU A 1 104 ? 5.360 7.879 -4.605 1.00 94.62 104 GLU A C 1
ATOM 801 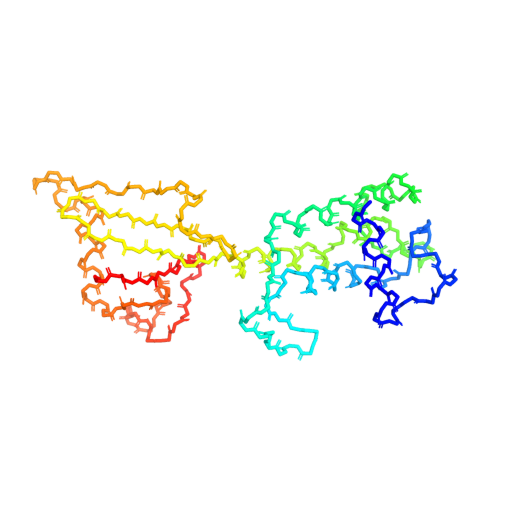O O . GLU A 1 104 ? 4.673 7.654 -3.612 1.00 94.62 104 GLU A O 1
ATOM 806 N N . THR A 1 105 ? 4.957 7.521 -5.829 1.00 95.12 105 THR A N 1
ATOM 807 C CA . THR A 1 105 ? 3.655 6.902 -6.117 1.00 95.12 105 THR A CA 1
ATOM 808 C C . THR A 1 105 ? 3.412 5.647 -5.274 1.00 95.12 105 THR A C 1
ATOM 810 O O . THR A 1 105 ? 2.365 5.522 -4.635 1.00 95.12 105 THR A O 1
ATOM 813 N N . VAL A 1 106 ? 4.386 4.729 -5.223 1.00 96.00 106 VAL A N 1
ATOM 814 C CA . VAL A 1 106 ? 4.280 3.501 -4.418 1.00 96.00 106 VAL A CA 1
ATOM 815 C C . VAL A 1 106 ? 4.345 3.825 -2.924 1.00 96.00 106 VAL A C 1
ATOM 817 O O . VAL A 1 106 ? 3.608 3.232 -2.137 1.00 96.00 106 VAL A O 1
ATOM 820 N N . GLY A 1 107 ? 5.189 4.775 -2.512 1.00 94.69 107 GLY A N 1
ATOM 821 C CA . GLY A 1 107 ? 5.291 5.212 -1.116 1.00 94.69 107 GLY A CA 1
ATOM 822 C C . GLY A 1 107 ? 3.978 5.780 -0.570 1.00 94.69 107 GLY A C 1
ATOM 823 O O . GLY A 1 107 ? 3.483 5.321 0.463 1.00 94.69 107 GLY A O 1
ATOM 824 N N . THR A 1 108 ? 3.378 6.722 -1.293 1.00 92.69 108 THR A N 1
ATOM 825 C CA . THR A 1 108 ? 2.100 7.354 -0.947 1.00 92.69 108 THR A CA 1
ATOM 826 C C . THR A 1 108 ? 0.969 6.335 -0.932 1.00 92.69 108 THR A C 1
ATOM 828 O O . THR A 1 108 ? 0.190 6.294 0.026 1.00 92.69 108 THR A O 1
ATOM 831 N N . TYR A 1 109 ? 0.917 5.445 -1.929 1.00 94.81 109 TYR A N 1
ATOM 832 C CA . TYR A 1 109 ? -0.045 4.346 -1.943 1.00 94.81 109 TYR A CA 1
ATOM 833 C C . TYR A 1 109 ? 0.092 3.453 -0.702 1.00 94.81 109 TYR A C 1
ATOM 835 O O . TYR A 1 109 ? -0.906 3.189 -0.037 1.00 94.81 109 TYR A O 1
ATOM 843 N N . MET A 1 110 ? 1.308 3.028 -0.340 1.00 95.00 110 MET A N 1
ATOM 844 C CA . MET A 1 110 ? 1.526 2.154 0.819 1.00 95.00 110 MET A CA 1
ATOM 845 C C . MET A 1 110 ? 1.123 2.812 2.137 1.00 95.00 110 MET A C 1
ATOM 847 O O . MET A 1 110 ? 0.474 2.167 2.954 1.00 95.00 110 MET A O 1
ATOM 851 N N . THR A 1 111 ? 1.442 4.093 2.333 1.00 88.50 111 THR A N 1
ATOM 852 C CA . THR A 1 111 ? 1.003 4.853 3.515 1.00 88.50 111 THR A CA 1
ATOM 853 C C . THR A 1 111 ? -0.522 4.935 3.584 1.00 88.50 111 THR A C 1
ATOM 855 O O . THR A 1 111 ? -1.125 4.762 4.643 1.00 88.50 111 THR A O 1
ATOM 858 N N . SER A 1 112 ? -1.163 5.161 2.439 1.00 86.50 112 SER A N 1
ATOM 859 C CA . SER A 1 112 ? -2.619 5.220 2.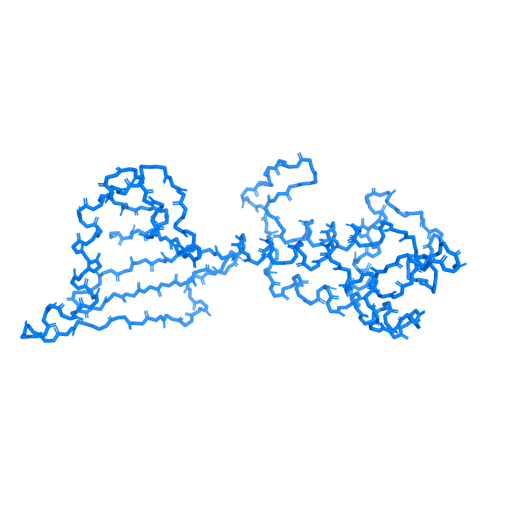317 1.00 86.50 112 SER A CA 1
ATOM 860 C C . SER A 1 112 ? -3.268 3.857 2.609 1.00 86.50 112 SER A C 1
ATOM 862 O O . SER A 1 112 ? -4.207 3.770 3.403 1.00 86.50 112 SER A O 1
ATOM 864 N N . LEU A 1 113 ? -2.712 2.776 2.052 1.00 87.56 113 LEU A N 1
ATOM 865 C CA . LEU A 1 113 ? -3.138 1.400 2.308 1.00 87.56 113 LEU A CA 1
ATOM 866 C C . LEU A 1 113 ? -2.963 1.030 3.783 1.00 87.56 113 LEU A C 1
ATOM 868 O O . LEU A 1 113 ? -3.857 0.422 4.362 1.00 87.56 113 LEU A O 1
ATOM 872 N N . GLN A 1 114 ? -1.847 1.418 4.406 1.00 86.19 114 GLN A N 1
ATOM 873 C CA . GLN A 1 114 ? -1.599 1.179 5.826 1.00 86.19 114 GLN A CA 1
ATOM 874 C C . GLN A 1 114 ? -2.709 1.786 6.678 1.00 86.19 114 GLN A C 1
ATOM 876 O O . GLN A 1 114 ? -3.259 1.094 7.527 1.00 86.19 114 GLN A O 1
ATOM 881 N N . ARG A 1 115 ? -3.068 3.049 6.414 1.00 78.75 115 ARG A N 1
ATOM 882 C CA . ARG A 1 115 ? -4.139 3.757 7.129 1.00 78.75 115 ARG A CA 1
ATOM 883 C C . ARG A 1 115 ? -5.496 3.081 6.944 1.00 78.75 115 ARG A C 1
ATOM 885 O O . ARG A 1 115 ? -6.213 2.927 7.923 1.00 78.75 115 ARG A O 1
ATOM 892 N N . ARG A 1 116 ? -5.828 2.631 5.726 1.00 78.06 116 ARG A N 1
ATOM 893 C CA . ARG A 1 116 ? -7.071 1.880 5.455 1.00 78.06 116 ARG A CA 1
ATOM 894 C C . ARG A 1 116 ? -7.100 0.511 6.135 1.00 78.06 116 ARG A C 1
ATOM 896 O O . ARG A 1 116 ? -8.152 0.060 6.564 1.00 78.06 116 ARG A O 1
ATOM 903 N N . LYS A 1 117 ? -5.946 -0.149 6.246 1.00 74.88 117 LYS A N 1
ATOM 904 C CA . LYS A 1 117 ? -5.802 -1.471 6.870 1.00 74.88 117 LYS A CA 1
ATOM 905 C C . LYS A 1 117 ? -5.716 -1.442 8.396 1.00 74.88 117 LYS A C 1
ATOM 907 O O . LYS A 1 117 ? -5.633 -2.508 9.009 1.00 74.88 117 LYS A O 1
ATOM 912 N N . VAL A 1 118 ? -5.752 -0.263 9.017 1.00 62.84 118 VAL A N 1
ATOM 913 C CA . VAL A 1 118 ? -6.016 -0.146 10.454 1.00 62.84 118 VAL A CA 1
ATOM 914 C C . VAL A 1 118 ? -7.502 -0.433 10.664 1.00 62.84 118 VAL A C 1
ATOM 916 O O . VAL A 1 118 ? -8.345 0.397 10.333 1.00 62.84 118 VAL A O 1
ATOM 919 N N . SER A 1 119 ? -7.833 -1.622 11.170 1.00 57.19 119 SER A N 1
ATOM 920 C CA . SER A 1 119 ? -9.218 -1.981 11.483 1.00 57.19 119 SER A CA 1
ATOM 921 C C . SER A 1 119 ? -9.531 -1.815 12.972 1.00 57.19 119 SER A C 1
ATOM 923 O O . SER A 1 119 ? -8.658 -1.589 13.810 1.00 57.19 119 SER A O 1
ATOM 925 N N . PHE A 1 120 ? -10.838 -1.806 13.229 1.00 47.50 120 PHE A N 1
ATOM 926 C CA . PHE A 1 120 ? -11.521 -1.450 14.466 1.00 47.50 120 PHE A CA 1
ATOM 927 C C . PHE A 1 120 ? -10.951 -2.090 15.732 1.00 47.50 120 PHE A C 1
ATOM 929 O O . PHE A 1 120 ? -10.528 -3.245 15.742 1.00 47.50 120 PHE A O 1
ATOM 936 N N . PHE A 1 121 ? -11.051 -1.333 16.822 1.00 53.28 121 PHE A N 1
ATOM 937 C CA . PHE A 1 121 ? -10.791 -1.789 18.168 1.00 53.28 121 PHE A CA 1
ATOM 938 C C . PHE A 1 121 ? -12.062 -2.403 18.767 1.00 53.28 121 PHE A C 1
ATOM 940 O O . PHE A 1 121 ? -13.092 -1.741 18.875 1.00 53.28 121 PHE A O 1
ATOM 947 N N . CYS A 1 122 ? -12.039 -3.672 19.159 1.00 49.78 122 CYS A N 1
ATOM 948 C CA . CYS A 1 122 ? -13.134 -4.193 19.975 1.00 49.78 122 CYS A CA 1
ATOM 949 C C . CYS A 1 122 ? -12.928 -3.694 21.403 1.00 49.78 122 CYS A C 1
ATOM 951 O O . CYS A 1 122 ? -11.865 -3.937 21.976 1.00 49.78 122 CYS A O 1
ATOM 953 N N . VAL A 1 123 ? -13.906 -2.967 21.941 1.00 57.12 123 VAL A N 1
ATOM 954 C CA . VAL A 1 123 ? -13.876 -2.476 23.320 1.00 57.12 123 VAL A CA 1
ATOM 955 C C . VAL A 1 123 ? -14.712 -3.435 24.156 1.00 57.12 123 VAL A C 1
ATOM 957 O O . VAL A 1 123 ? -15.921 -3.518 23.948 1.00 57.12 123 VAL A O 1
ATOM 960 N N . TYR A 1 124 ? -14.074 -4.144 25.086 1.00 57.41 124 TYR A N 1
ATOM 961 C CA . TYR A 1 124 ? -14.776 -4.918 26.111 1.00 57.41 124 TYR A CA 1
ATOM 962 C C . TYR A 1 124 ? -14.632 -4.218 27.456 1.00 57.41 124 TYR A C 1
ATOM 964 O O . TYR A 1 124 ? -13.518 -4.002 27.939 1.00 57.41 124 TYR A O 1
ATOM 972 N N . THR A 1 125 ? -15.767 -3.885 28.059 1.00 55.59 125 THR A N 1
ATOM 973 C CA . THR A 1 125 ? -15.867 -3.399 29.433 1.00 55.59 125 THR A CA 1
ATOM 974 C C . THR A 1 125 ? -16.177 -4.583 30.343 1.00 55.59 125 THR A C 1
ATOM 976 O O . THR A 1 125 ? -17.333 -4.963 30.494 1.00 55.59 125 THR A O 1
ATOM 979 N N . PHE A 1 126 ? -15.154 -5.183 30.951 1.00 50.00 126 PHE A N 1
ATOM 980 C CA . PHE A 1 126 ? -15.340 -6.031 32.135 1.00 50.00 126 PHE A CA 1
ATOM 981 C C . PHE A 1 126 ? -14.982 -5.196 33.368 1.00 50.00 126 PHE A C 1
ATOM 983 O O . PHE A 1 126 ? -14.134 -4.313 33.254 1.00 50.00 126 PHE A O 1
ATOM 990 N N . PRO A 1 127 ? -15.605 -5.414 34.538 1.00 54.78 127 PRO A N 1
ATOM 991 C CA . PRO A 1 127 ? -15.865 -4.360 35.531 1.00 54.78 127 PRO A CA 1
ATOM 992 C C . PRO A 1 127 ? -14.637 -3.679 36.174 1.00 54.78 127 PRO A C 1
ATOM 994 O O . PRO A 1 127 ? -14.809 -2.764 36.971 1.00 54.78 127 PRO A O 1
ATOM 997 N N . ALA A 1 128 ? -13.408 -4.069 35.825 1.00 55.75 128 ALA A N 1
ATOM 998 C CA . ALA A 1 128 ? -12.167 -3.438 36.278 1.00 55.75 128 ALA A CA 1
ATOM 999 C C . ALA A 1 128 ? -11.112 -3.186 35.170 1.00 55.75 128 ALA A C 1
ATOM 1001 O O . ALA A 1 128 ? -10.038 -2.661 35.468 1.00 55.75 128 ALA A O 1
ATOM 1002 N N . VAL A 1 129 ? -11.367 -3.562 33.907 1.00 54.31 129 VAL A N 1
ATOM 1003 C CA . VAL A 1 129 ? -10.383 -3.482 32.808 1.00 54.31 129 VAL A CA 1
ATOM 1004 C C . VAL A 1 129 ? -11.085 -3.174 31.488 1.00 54.31 129 VAL A C 1
ATOM 1006 O O . VAL A 1 129 ? -11.993 -3.897 31.076 1.00 54.31 129 VAL A O 1
ATOM 1009 N N . LEU A 1 130 ? -10.615 -2.133 30.793 1.00 62.25 130 LEU A N 1
ATOM 1010 C CA . LEU A 1 130 ? -11.004 -1.884 29.410 1.00 62.25 130 LEU A CA 1
ATOM 1011 C C . LEU A 1 130 ? -10.013 -2.594 28.492 1.00 62.25 130 LEU A C 1
ATOM 1013 O O . LEU A 1 130 ? -8.834 -2.231 28.438 1.00 62.25 130 LEU A O 1
ATOM 1017 N N . ILE A 1 131 ? -10.496 -3.605 27.775 1.00 55.38 131 ILE A N 1
ATOM 1018 C CA . ILE A 1 131 ? -9.710 -4.286 26.750 1.00 55.38 131 ILE A CA 1
ATOM 1019 C C . ILE A 1 131 ? -9.998 -3.598 25.430 1.00 55.38 131 ILE A C 1
ATOM 1021 O O . ILE A 1 131 ? -11.129 -3.610 24.946 1.00 55.38 131 ILE A O 1
ATOM 1025 N N . LEU A 1 132 ? -8.957 -3.027 24.843 1.00 58.69 132 LEU A N 1
ATOM 1026 C CA . LEU A 1 132 ? -8.998 -2.502 23.496 1.00 58.69 132 LEU A CA 1
ATOM 1027 C C . LEU A 1 132 ? -8.253 -3.496 22.596 1.00 58.69 132 LEU A C 1
ATOM 1029 O O . LEU A 1 132 ? -7.073 -3.788 22.785 1.00 58.69 132 LEU A O 1
ATOM 1033 N N . LEU A 1 133 ? -8.961 -4.079 21.635 1.00 53.84 133 LEU A N 1
ATOM 1034 C CA . LEU A 1 133 ? -8.408 -5.080 20.721 1.00 53.84 133 LEU A CA 1
ATOM 1035 C C . LEU A 1 133 ? -8.279 -4.493 19.334 1.00 53.84 133 LEU A C 1
ATOM 1037 O O . LEU A 1 133 ? -9.273 -4.456 18.623 1.00 53.84 133 LEU A O 1
ATOM 1041 N N . GLN A 1 134 ? -7.076 -4.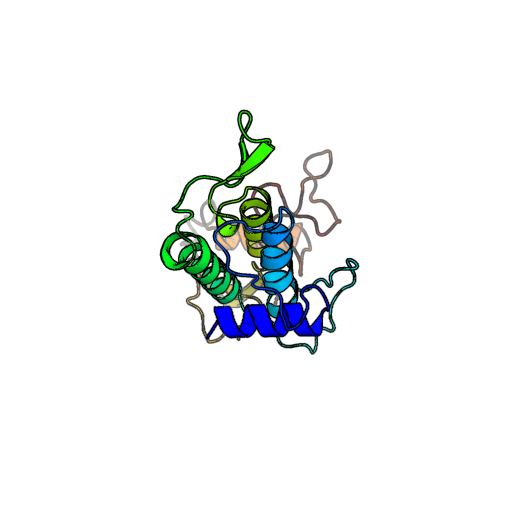096 18.925 1.00 52.56 134 GLN A N 1
ATOM 1042 C CA . GLN A 1 134 ? -6.825 -3.745 17.531 1.00 52.56 134 GLN A CA 1
ATOM 1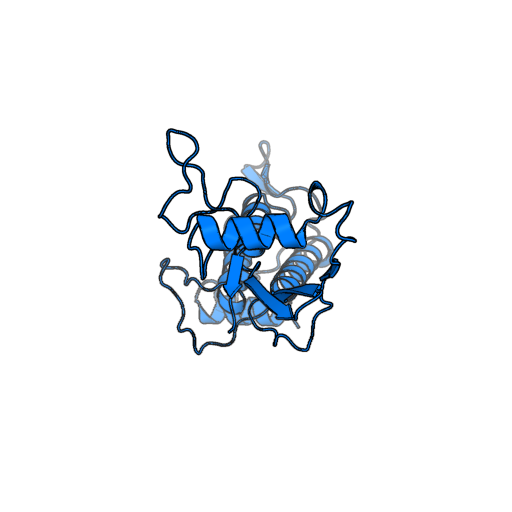043 C C . GLN A 1 134 ? -7.048 -4.991 16.667 1.00 52.56 134 GLN A C 1
ATOM 1045 O O . GLN A 1 134 ? -6.243 -5.915 16.709 1.00 52.56 134 GLN A O 1
ATOM 1050 N N . VAL A 1 135 ? -8.121 -5.043 15.885 1.00 49.81 135 VAL A N 1
ATOM 1051 C CA . VAL A 1 135 ? -8.284 -6.102 14.888 1.00 49.81 135 VAL A CA 1
ATOM 1052 C C . VAL A 1 135 ? -7.655 -5.592 13.600 1.00 49.81 135 VAL A C 1
ATOM 1054 O O . VAL A 1 135 ? -7.907 -4.464 13.190 1.00 49.81 135 VAL A O 1
ATOM 1057 N N . ARG A 1 136 ? -6.795 -6.376 12.951 1.00 47.38 136 ARG A N 1
ATOM 1058 C CA . ARG A 1 136 ? -6.357 -6.076 11.579 1.00 47.38 136 ARG A CA 1
ATOM 1059 C C . ARG A 1 136 ? -7.378 -6.655 10.605 1.00 47.38 136 ARG A C 1
ATOM 1061 O O . ARG A 1 136 ? -7.870 -7.756 10.834 1.00 47.38 136 ARG A O 1
ATOM 1068 N N . ALA A 1 137 ? -7.679 -5.951 9.511 1.00 49.06 137 ALA A N 1
ATOM 1069 C CA . ALA A 1 137 ? -8.543 -6.483 8.454 1.00 49.06 137 ALA A CA 1
ATOM 1070 C C . ALA A 1 137 ? -8.069 -7.885 8.028 1.00 49.06 137 ALA A C 1
ATOM 1072 O O . ALA A 1 137 ? -6.957 -8.024 7.514 1.00 49.06 137 ALA A O 1
ATOM 1073 N N . GLY A 1 138 ? -8.918 -8.897 8.231 1.00 47.00 138 GLY A N 1
ATOM 1074 C CA . GLY A 1 138 ? -8.646 -10.292 7.868 1.00 47.00 138 GLY A CA 1
ATOM 1075 C C . GLY A 1 138 ? -8.056 -11.176 8.976 1.00 47.00 138 GLY A C 1
ATOM 1076 O O . GLY A 1 138 ? -7.866 -12.363 8.733 1.00 47.00 138 GLY A O 1
ATOM 1077 N N . GLU A 1 139 ? -7.793 -10.654 10.177 1.00 47.38 139 GLU A N 1
ATOM 1078 C CA . GLU A 1 139 ? -7.393 -11.453 11.347 1.00 47.38 139 GLU A CA 1
ATOM 1079 C C . GLU A 1 139 ? -8.577 -11.606 12.319 1.00 47.38 139 GLU A C 1
ATOM 1081 O O . GLU A 1 139 ? -9.339 -10.667 12.548 1.00 47.38 139 GLU A O 1
ATOM 1086 N N . THR A 1 140 ? -8.754 -12.795 12.904 1.00 47.56 140 THR A N 1
ATOM 1087 C CA . THR A 1 140 ? -9.721 -13.003 13.992 1.00 47.56 140 THR A CA 1
ATOM 1088 C C . THR A 1 140 ? -9.195 -12.368 15.280 1.00 47.56 140 THR A C 1
ATOM 1090 O O . THR A 1 140 ? -7.989 -12.369 15.533 1.00 47.56 140 THR A O 1
ATOM 1093 N N . ALA A 1 141 ? -10.093 -11.865 16.138 1.00 49.59 141 ALA A N 1
ATOM 1094 C CA . ALA A 1 141 ? -9.745 -11.199 17.405 1.00 49.59 141 ALA A CA 1
ATOM 1095 C C . ALA A 1 141 ? -8.847 -12.040 18.344 1.00 49.59 141 ALA A C 1
ATOM 1097 O O . ALA A 1 141 ? -8.218 -11.505 19.249 1.00 49.59 141 ALA A O 1
ATOM 1098 N N . THR A 1 142 ? -8.758 -13.349 18.108 1.00 47.50 142 THR A N 1
ATOM 1099 C CA . THR A 1 142 ? -7.951 -14.322 18.851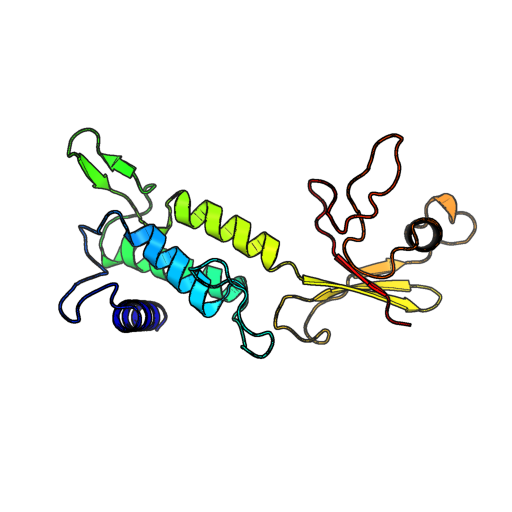 1.00 47.50 142 THR A CA 1
ATOM 1100 C C . THR A 1 142 ? -6.443 -14.274 18.573 1.00 47.50 142 THR A C 1
ATOM 1102 O O . THR A 1 142 ? -5.683 -14.839 19.353 1.00 47.50 142 THR A O 1
ATOM 1105 N N . SER A 1 143 ? -5.976 -13.631 17.495 1.00 42.16 143 SER A N 1
ATOM 1106 C CA . SER A 1 143 ? -4.568 -13.724 17.058 1.00 42.16 143 SER A CA 1
ATOM 1107 C C . SER A 1 143 ? -3.649 -12.597 17.562 1.00 42.16 143 SER A C 1
ATOM 1109 O O . SER A 1 143 ? -2.443 -12.636 17.297 1.00 42.16 143 SER A O 1
ATOM 1111 N N . MET A 1 144 ? -4.171 -11.573 18.243 1.00 47.75 144 MET A N 1
ATOM 1112 C CA . MET A 1 144 ? -3.425 -10.336 18.509 1.00 47.75 144 MET A CA 1
ATOM 1113 C C . MET A 1 144 ? -3.335 -10.007 20.001 1.00 47.75 144 MET A C 1
ATOM 1115 O O . MET A 1 144 ? -4.234 -10.318 20.776 1.00 47.75 144 MET A O 1
ATOM 1119 N N . LYS A 1 145 ? -2.224 -9.376 20.409 1.00 50.09 145 LYS A N 1
ATOM 1120 C CA . LYS A 1 145 ? -1.989 -8.983 21.804 1.00 50.09 145 LYS A CA 1
ATOM 1121 C C . LYS A 1 145 ? -2.901 -7.801 22.176 1.00 50.09 145 LYS A C 1
ATOM 1123 O O . LYS A 1 145 ? -2.753 -6.741 21.565 1.00 50.09 145 LYS A O 1
ATOM 1128 N N . PRO A 1 146 ? -3.808 -7.952 23.154 1.00 56.91 146 PRO A N 1
ATOM 1129 C CA . PRO A 1 146 ? -4.596 -6.840 23.672 1.00 56.91 146 PRO A CA 1
ATOM 1130 C C . PRO A 1 146 ? -3.704 -5.841 24.412 1.00 56.91 146 PRO A C 1
ATOM 1132 O O . PRO A 1 146 ? -2.651 -6.198 24.949 1.00 56.91 146 PRO A O 1
ATOM 1135 N N . PHE A 1 147 ? -4.157 -4.595 24.470 1.00 63.19 147 PHE A N 1
ATOM 1136 C CA . PHE A 1 147 ? -3.645 -3.614 25.414 1.00 63.19 147 PHE A CA 1
ATOM 1137 C C . PHE A 1 147 ? -4.695 -3.382 26.491 1.00 63.19 147 PHE A C 1
ATOM 1139 O O . PHE A 1 147 ? -5.898 -3.344 26.222 1.00 63.19 147 PHE A O 1
ATOM 1146 N N . TYR A 1 148 ? -4.211 -3.279 27.722 1.00 65.75 148 TYR A N 1
ATOM 1147 C CA . TYR A 1 148 ? -5.036 -3.225 28.915 1.00 65.75 148 TYR A CA 1
ATOM 1148 C C . TYR A 1 148 ? -4.954 -1.823 29.499 1.00 65.75 148 TYR A C 1
ATOM 1150 O O . TYR A 1 148 ? -3.863 -1.343 29.810 1.00 65.75 148 TYR A O 1
ATOM 1158 N N . LEU A 1 149 ? -6.105 -1.175 29.658 1.00 73.38 149 LEU A N 1
ATOM 1159 C CA . LEU A 1 149 ? -6.231 -0.060 30.587 1.00 73.38 149 LEU A CA 1
ATOM 1160 C C . LEU A 1 149 ? -6.692 -0.634 31.921 1.00 73.38 149 LEU A C 1
ATOM 1162 O O . LEU A 1 149 ? -7.609 -1.454 31.951 1.00 73.38 149 LEU A O 1
ATOM 1166 N N . TYR A 1 150 ? -6.049 -0.206 33.003 1.00 73.56 150 TYR A N 1
ATOM 1167 C CA . TYR A 1 150 ? -6.367 -0.643 34.358 1.00 73.56 150 TYR A CA 1
ATOM 1168 C C . TYR A 1 150 ? -7.182 0.417 35.083 1.00 73.56 150 TYR A C 1
ATOM 1170 O O . TYR A 1 150 ? -6.911 1.615 34.956 1.00 73.56 150 TYR A O 1
ATOM 1178 N N . LEU A 1 151 ? -8.171 -0.035 35.853 1.00 76.44 151 LEU A N 1
ATOM 1179 C CA . LEU A 1 151 ? -8.914 0.834 36.749 1.00 76.44 151 LEU A CA 1
ATOM 1180 C C . LEU A 1 151 ? -7.956 1.308 37.844 1.00 76.44 151 LEU A C 1
ATOM 1182 O O . LEU A 1 151 ? -7.377 0.495 38.565 1.00 76.44 151 LEU A O 1
ATOM 1186 N N . LEU A 1 152 ? -7.761 2.620 37.947 1.00 78.50 152 LEU A N 1
ATOM 1187 C CA . LEU A 1 152 ? -7.022 3.192 39.067 1.00 78.50 152 LEU A CA 1
ATOM 1188 C C . LEU A 1 152 ? -7.900 3.204 40.323 1.00 78.50 152 LEU A C 1
ATOM 1190 O O . LEU A 1 152 ? -9.129 3.205 40.241 1.00 78.50 152 LEU A O 1
ATOM 1194 N N . LEU A 1 153 ? -7.259 3.224 41.494 1.00 81.44 153 LEU A N 1
ATOM 1195 C CA . LEU A 1 153 ? -7.958 3.272 42.778 1.00 81.44 153 LEU A CA 1
ATOM 1196 C C . LEU A 1 153 ? -8.876 4.509 42.871 1.00 81.44 153 LEU A C 1
ATOM 1198 O O . LEU A 1 153 ? -8.572 5.531 42.254 1.00 81.44 153 LEU A O 1
ATOM 1202 N N . PRO A 1 154 ? -9.948 4.479 43.691 1.00 81.06 154 PRO A N 1
ATOM 1203 C CA . PRO A 1 154 ? -10.942 5.557 43.749 1.00 81.06 154 PRO A CA 1
ATOM 1204 C C . PRO A 1 154 ? -10.368 6.957 44.014 1.00 81.06 154 PRO A C 1
ATOM 1206 O O . PRO A 1 154 ? -10.830 7.936 43.438 1.00 81.06 154 PRO A O 1
ATOM 1209 N N . HIS A 1 155 ? -9.317 7.070 44.830 1.00 85.75 155 HIS A N 1
ATOM 1210 C CA . HIS A 1 155 ? -8.664 8.355 45.111 1.00 85.75 155 HIS A CA 1
ATOM 1211 C C . HIS A 1 155 ? -7.872 8.915 43.909 1.00 85.75 155 HIS A C 1
ATOM 1213 O O . HIS A 1 155 ? -7.587 10.107 43.859 1.00 85.75 155 HIS A O 1
ATOM 1219 N N . LEU A 1 156 ? -7.565 8.075 42.917 1.00 83.88 156 LEU A N 1
ATOM 1220 C CA . LEU A 1 156 ? -6.960 8.435 41.631 1.00 83.88 156 LEU A CA 1
ATOM 1221 C C . LEU A 1 156 ? -7.984 8.391 40.486 1.00 83.88 156 LEU A C 1
ATOM 1223 O O . LEU A 1 156 ? -7.594 8.396 39.320 1.00 83.88 156 LEU A O 1
ATOM 1227 N N . ALA A 1 157 ? -9.289 8.342 40.785 1.00 80.12 157 ALA A N 1
ATOM 1228 C CA . ALA A 1 157 ? -10.338 8.234 39.769 1.00 80.12 157 ALA A CA 1
ATOM 1229 C C . ALA A 1 157 ? -10.261 9.348 38.712 1.00 80.12 157 ALA A C 1
ATOM 1231 O O . ALA A 1 157 ? -10.512 9.087 37.542 1.00 80.12 157 ALA A O 1
ATOM 1232 N N . HIS A 1 158 ? -9.839 10.550 39.110 1.00 80.56 158 HIS A N 1
ATOM 1233 C CA . HIS A 1 158 ? -9.644 11.706 38.231 1.00 80.56 158 HIS A CA 1
ATOM 1234 C C . HIS A 1 158 ? -8.482 11.547 37.231 1.00 80.56 158 HIS A C 1
ATOM 1236 O O . HIS A 1 158 ? -8.416 12.278 36.249 1.00 80.56 158 HIS A O 1
ATOM 1242 N N . LEU A 1 159 ? -7.574 10.593 37.462 1.00 85.00 159 LEU A N 1
ATOM 1243 C CA . LEU A 1 159 ? -6.491 10.217 36.546 1.00 85.00 159 LEU A CA 1
ATOM 1244 C C . LEU A 1 159 ? -6.785 8.901 35.816 1.00 85.00 159 LEU A C 1
ATOM 1246 O O . LEU A 1 159 ? -5.953 8.432 35.042 1.00 85.00 159 LEU A O 1
ATOM 1250 N N . CYS A 1 160 ? -7.922 8.257 36.098 1.00 81.81 160 CYS A N 1
ATOM 1251 C CA . CYS A 1 160 ? -8.226 6.920 35.614 1.00 81.81 160 CYS A CA 1
ATOM 1252 C C . CYS A 1 160 ? -8.662 6.967 34.143 1.00 81.81 160 CYS A C 1
ATOM 1254 O O . CYS A 1 160 ? -9.789 7.384 33.860 1.00 81.81 160 CYS A O 1
ATOM 1256 N N . PRO A 1 161 ? -7.845 6.466 33.196 1.00 79.50 161 PRO A N 1
ATOM 1257 C CA . PRO A 1 161 ? -8.192 6.513 31.780 1.00 79.50 161 PRO A CA 1
ATOM 1258 C C . PRO A 1 161 ? -9.441 5.683 31.463 1.00 79.50 161 PRO A C 1
ATOM 1260 O O . PRO A 1 161 ? -10.133 5.995 30.501 1.00 79.50 161 PRO A O 1
ATOM 1263 N N . ILE A 1 162 ? -9.769 4.661 32.271 1.00 79.69 162 ILE A N 1
ATOM 1264 C CA . ILE A 1 162 ? -11.022 3.907 32.124 1.00 79.69 162 ILE A CA 1
ATOM 1265 C C . ILE A 1 162 ? -12.229 4.785 32.453 1.00 79.69 162 ILE A C 1
ATOM 1267 O O . ILE A 1 162 ? -13.165 4.807 31.663 1.00 79.69 162 ILE A O 1
ATOM 1271 N N . HIS A 1 163 ? -12.224 5.500 33.585 1.00 78.31 163 HIS A N 1
ATOM 1272 C CA . HIS A 1 163 ? -13.352 6.363 33.954 1.00 78.31 163 HIS A CA 1
ATOM 1273 C C . HIS A 1 163 ? -13.538 7.478 32.934 1.00 78.31 163 HIS A C 1
ATOM 1275 O O . HIS A 1 163 ? -14.638 7.641 32.419 1.00 78.31 163 HIS A O 1
ATOM 1281 N N . THR A 1 164 ? -12.455 8.165 32.560 1.00 82.81 164 THR A N 1
ATOM 1282 C CA . THR A 1 164 ? -12.514 9.225 31.548 1.00 82.81 164 THR A CA 1
ATOM 1283 C C . THR A 1 164 ? -13.042 8.702 30.213 1.00 82.81 164 THR A C 1
ATOM 1285 O O . THR A 1 164 ? -13.860 9.353 29.570 1.00 82.81 164 THR A O 1
ATOM 1288 N N . LEU A 1 165 ? -12.612 7.510 29.788 1.00 79.88 165 LEU A N 1
ATOM 1289 C CA . LEU A 1 165 ? -13.070 6.916 28.536 1.00 79.88 165 LEU A CA 1
ATOM 1290 C C . LEU A 1 165 ? -14.523 6.424 28.614 1.00 79.88 165 LEU A C 1
ATOM 1292 O O . LEU A 1 165 ? -15.264 6.584 27.648 1.00 79.88 165 LEU A O 1
ATOM 1296 N N . ALA A 1 166 ? -14.952 5.866 29.746 1.00 78.19 166 ALA A N 1
ATOM 1297 C CA . ALA A 1 166 ? -16.336 5.455 29.969 1.00 78.19 166 ALA A CA 1
ATOM 1298 C C . ALA A 1 166 ? -17.284 6.663 29.982 1.00 78.19 166 ALA A C 1
ATOM 1300 O O . ALA A 1 166 ? -18.289 6.659 29.274 1.00 78.19 166 ALA A O 1
ATOM 1301 N N . GLU A 1 167 ? -16.937 7.722 30.716 1.00 80.94 167 GLU A N 1
ATOM 1302 C CA . GLU A 1 167 ? -17.678 8.986 30.718 1.00 80.94 167 GLU A CA 1
ATOM 1303 C C . GLU A 1 167 ? -17.741 9.597 29.319 1.00 80.94 167 GLU A C 1
ATOM 1305 O O . GLU A 1 167 ? -18.819 9.968 28.858 1.00 80.94 167 GLU A O 1
ATOM 1310 N N . TRP A 1 168 ? -16.617 9.625 28.598 1.00 81.94 168 TRP A N 1
ATOM 1311 C CA . TRP A 1 168 ? -16.576 10.086 27.212 1.00 81.94 168 TRP A CA 1
ATOM 1312 C C . TRP A 1 168 ? -17.528 9.300 26.305 1.00 81.94 168 TRP A C 1
ATOM 1314 O O . TRP A 1 168 ? -18.275 9.893 25.527 1.00 81.94 168 TRP A O 1
ATOM 1324 N N . LEU A 1 169 ? -17.531 7.968 26.394 1.00 79.12 169 LEU A N 1
ATOM 1325 C CA . LEU A 1 169 ? -18.414 7.114 25.598 1.00 79.12 169 LEU A CA 1
ATOM 1326 C C . LEU A 1 169 ? -19.892 7.345 25.938 1.00 79.12 169 LEU A C 1
ATOM 1328 O O . LEU A 1 169 ? -20.713 7.435 25.024 1.00 79.12 169 LEU A O 1
ATOM 1332 N N . MET A 1 170 ? -20.219 7.510 27.223 1.00 80.19 170 MET A N 1
ATOM 1333 C CA . MET A 1 170 ? -21.580 7.827 27.665 1.00 80.19 170 MET A CA 1
ATOM 1334 C C . MET A 1 170 ? -22.045 9.197 27.160 1.00 80.19 170 MET A C 1
ATOM 1336 O O . MET A 1 170 ? -23.134 9.304 26.603 1.00 80.19 170 MET A O 1
ATOM 1340 N N . VAL A 1 171 ? -21.220 10.237 27.313 1.00 82.88 171 VAL A N 1
ATOM 1341 C CA . VAL A 1 171 ? -21.568 11.617 26.933 1.00 82.88 171 VAL A CA 1
ATOM 1342 C C . VAL A 1 171 ? -21.617 11.792 25.414 1.00 82.88 171 VAL A C 1
ATOM 1344 O O . VAL A 1 171 ? -22.490 12.485 24.898 1.00 82.88 171 VAL A O 1
ATOM 1347 N N . SER A 1 172 ? -20.697 11.164 24.679 1.00 80.31 172 SER A N 1
ATOM 1348 C CA . SER A 1 172 ? -20.638 11.274 23.216 1.00 80.31 172 SER A CA 1
ATOM 1349 C C . SER A 1 172 ? -21.716 10.457 22.496 1.00 80.31 172 SER A C 1
ATOM 1351 O O . SER A 1 172 ? -22.001 10.727 21.327 1.00 80.31 172 SER A O 1
ATOM 1353 N N . GLY A 1 173 ? -22.294 9.444 23.155 1.00 78.75 173 GLY A N 1
ATOM 1354 C CA . GLY A 1 173 ? -23.271 8.527 22.559 1.00 78.75 173 GLY A CA 1
ATOM 1355 C C . GLY A 1 173 ? -22.700 7.662 21.429 1.00 78.75 173 GLY A C 1
ATOM 1356 O O . GLY A 1 173 ? -23.452 7.082 20.642 1.00 78.75 173 GLY A O 1
ATOM 1357 N N . ILE A 1 174 ? -21.372 7.586 21.298 1.00 76.62 174 ILE A N 1
ATOM 1358 C CA . ILE A 1 174 ? -20.728 6.823 20.232 1.00 76.62 174 ILE A CA 1
ATOM 1359 C C . ILE A 1 174 ? -20.708 5.346 20.622 1.00 76.62 174 ILE A C 1
ATOM 1361 O O . ILE A 1 174 ? -20.016 4.940 21.549 1.00 76.62 174 ILE A O 1
ATOM 1365 N N . THR A 1 175 ? -21.425 4.520 19.865 1.00 75.00 175 THR A N 1
ATOM 1366 C CA . THR A 1 175 ? -21.460 3.060 20.065 1.00 75.00 175 THR A CA 1
ATOM 1367 C C . THR A 1 175 ? -20.600 2.292 19.060 1.00 75.00 175 THR A C 1
ATOM 1369 O O . THR A 1 175 ? -20.230 1.137 19.289 1.00 75.00 175 THR A O 1
ATOM 1372 N N . TYR A 1 176 ? -20.254 2.936 17.942 1.00 73.62 176 TYR A N 1
ATOM 1373 C CA . TYR A 1 176 ? -19.367 2.414 16.909 1.00 73.62 176 TYR A CA 1
ATOM 1374 C C . TYR A 1 176 ? -18.725 3.549 16.089 1.00 73.62 176 TYR A C 1
ATOM 1376 O O . TYR A 1 176 ? -19.207 4.689 16.069 1.00 73.62 176 TYR A O 1
ATOM 1384 N N . GLY A 1 177 ? -17.663 3.227 15.351 1.00 74.94 177 GLY A N 1
ATOM 1385 C CA . GLY A 1 177 ? -16.980 4.161 14.452 1.00 74.94 177 GLY A CA 1
ATOM 1386 C C . GLY A 1 177 ? -15.676 4.662 15.052 1.00 74.94 177 GLY A C 1
ATOM 1387 O O . GLY A 1 177 ? -15.022 3.920 15.765 1.00 74.94 177 GLY A O 1
ATOM 1388 N N . TYR A 1 178 ? -15.268 5.898 14.777 1.00 75.12 178 TYR A N 1
ATOM 1389 C CA . TYR A 1 178 ? -14.068 6.468 15.400 1.00 75.12 178 TYR A CA 1
ATOM 1390 C C . TYR A 1 178 ? -14.290 6.801 16.886 1.00 75.12 178 TYR A C 1
ATOM 1392 O O . TYR A 1 178 ? -15.278 7.446 17.229 1.00 75.12 178 TYR A O 1
ATOM 1400 N N . LEU A 1 179 ? -13.349 6.389 17.746 1.00 75.25 179 LEU A N 1
ATOM 1401 C CA . LEU A 1 179 ? -13.271 6.697 19.180 1.00 75.25 179 LEU A CA 1
ATOM 1402 C C . LEU A 1 179 ? -13.075 8.194 19.410 1.00 75.25 179 LEU A C 1
ATOM 1404 O O . LEU A 1 179 ? -13.755 8.803 20.234 1.00 75.25 179 LEU A O 1
ATOM 1408 N N . PHE A 1 180 ? -12.188 8.787 18.610 1.00 79.50 180 PHE A N 1
ATOM 1409 C CA . PHE A 1 180 ? -11.935 10.222 18.566 1.00 79.50 180 PHE A CA 1
ATOM 1410 C C . PHE A 1 180 ? -12.435 10.769 17.232 1.00 79.50 180 PHE A C 1
ATOM 1412 O O . PHE A 1 180 ? -11.721 10.772 16.224 1.00 79.50 180 PHE A O 1
ATOM 1419 N N . ARG A 1 181 ? -13.704 11.188 17.209 1.00 82.69 181 ARG A N 1
ATOM 1420 C CA . ARG A 1 181 ? -14.283 11.855 16.038 1.00 82.69 181 ARG A CA 1
ATOM 1421 C C . ARG A 1 181 ? -13.741 13.275 15.906 1.00 82.69 181 ARG A C 1
ATOM 1423 O O . ARG A 1 181 ? -13.246 13.865 16.864 1.00 82.69 181 ARG A O 1
ATOM 1430 N N . LYS A 1 182 ? -13.837 13.827 14.700 1.00 84.31 182 LYS A N 1
ATOM 1431 C CA . LYS A 1 182 ? -13.500 15.225 14.428 1.00 84.31 182 LYS A CA 1
ATOM 1432 C C . LYS A 1 182 ? -14.323 16.151 15.333 1.00 84.31 182 LYS A C 1
ATOM 1434 O O . LYS A 1 182 ? -15.504 15.899 15.560 1.00 84.31 182 LYS A O 1
ATOM 1439 N N . MET A 1 183 ? -13.718 17.232 15.815 1.00 82.75 183 MET A N 1
ATOM 1440 C CA . MET A 1 183 ? -14.446 18.275 16.540 1.00 82.75 183 MET A CA 1
ATOM 1441 C C . MET A 1 183 ? -15.134 19.202 15.529 1.00 82.75 183 MET A C 1
ATOM 1443 O O . MET A 1 183 ? -14.520 19.651 14.559 1.00 82.75 183 MET A O 1
ATOM 1447 N N . ALA A 1 184 ? -16.426 19.432 15.723 1.00 82.06 184 ALA A N 1
ATOM 1448 C CA . ALA A 1 184 ? -17.214 20.459 15.061 1.00 82.06 184 ALA A CA 1
ATOM 1449 C C . ALA A 1 184 ? -17.050 21.809 15.785 1.00 82.06 184 ALA A C 1
ATOM 1451 O O . ALA A 1 184 ? -16.405 21.903 16.829 1.00 82.06 184 ALA A O 1
ATOM 1452 N N . SER A 1 185 ? -17.642 22.867 15.229 1.00 81.94 185 SER A N 1
ATOM 1453 C CA . SER A 1 185 ? -17.636 24.200 15.841 1.00 81.94 185 SER A CA 1
ATOM 1454 C C . SER A 1 185 ? -18.211 24.187 17.263 1.00 81.94 185 SER A C 1
ATOM 1456 O O . SER A 1 185 ? -19.232 23.538 17.510 1.00 81.94 185 SER A O 1
ATOM 1458 N N . GLY A 1 186 ? -17.594 24.954 18.166 1.00 83.81 186 GLY A N 1
ATOM 1459 C CA . GLY A 1 186 ? -17.999 25.040 19.572 1.00 83.81 186 GLY A CA 1
ATOM 1460 C C . GLY A 1 186 ? -17.608 23.813 20.399 1.00 83.81 186 GLY A C 1
ATOM 1461 O O . GLY A 1 186 ? -18.367 23.426 21.281 1.00 83.81 186 GLY A O 1
ATOM 1462 N N . ASP A 1 187 ? -16.481 23.178 20.060 1.00 81.19 187 ASP A N 1
ATOM 1463 C CA . ASP A 1 187 ? -15.903 22.021 20.761 1.00 81.19 187 ASP A CA 1
ATOM 1464 C C . ASP A 1 187 ? -16.860 20.831 20.915 1.00 81.19 187 ASP A C 1
ATOM 1466 O O . ASP A 1 187 ? -16.783 20.041 21.855 1.00 81.19 187 ASP A O 1
ATOM 1470 N N . ARG A 1 188 ? -17.770 20.671 19.949 1.00 80.50 188 ARG A N 1
ATOM 1471 C CA . ARG A 1 188 ? -18.718 19.554 19.914 1.00 80.50 188 ARG A CA 1
ATOM 1472 C C . ARG A 1 188 ? -18.159 18.405 19.104 1.00 80.50 188 ARG A C 1
ATOM 1474 O O . ARG A 1 188 ? -17.523 18.606 18.076 1.00 80.50 188 ARG A O 1
ATOM 1481 N N . VAL A 1 189 ? -18.469 17.185 19.510 1.00 80.00 189 VAL A N 1
ATOM 1482 C CA . VAL A 1 189 ? -18.136 16.000 18.720 1.00 80.00 189 VAL A CA 1
ATOM 1483 C C . VAL A 1 189 ? -18.940 16.013 17.418 1.00 80.00 189 VAL A C 1
ATOM 1485 O O . VAL A 1 189 ? -20.158 16.188 17.431 1.00 80.00 189 VAL A O 1
ATOM 1488 N N . SER A 1 190 ? -18.268 15.835 16.280 1.00 82.25 190 SER A N 1
ATOM 1489 C CA . SER A 1 190 ? -18.938 15.731 14.985 1.00 82.25 190 SER A CA 1
ATOM 1490 C C . SER A 1 190 ? -19.837 14.484 14.947 1.00 82.25 190 SER A C 1
ATOM 1492 O O . SER A 1 190 ? -19.384 13.379 15.272 1.00 82.25 190 SER A O 1
ATOM 1494 N N . PRO A 1 191 ? -21.105 14.613 14.510 1.00 78.62 191 PRO A N 1
ATOM 1495 C CA . PRO A 1 191 ? -21.980 13.459 14.319 1.00 78.62 191 PRO A CA 1
ATOM 1496 C C . PRO A 1 191 ? -21.523 12.591 13.139 1.00 78.62 191 PRO A C 1
ATOM 1498 O O . PRO A 1 191 ? -21.830 11.400 13.092 1.00 78.62 191 PRO A O 1
ATOM 1501 N N . GLN A 1 192 ? -20.758 13.160 12.201 1.00 81.44 192 GLN A N 1
ATOM 1502 C CA . GLN A 1 192 ? -20.160 12.416 11.104 1.00 81.44 192 GLN A CA 1
ATOM 1503 C C . GLN A 1 192 ? -19.084 11.468 11.640 1.00 81.44 192 GLN A C 1
ATOM 1505 O O . GLN A 1 192 ? -18.218 11.855 12.425 1.00 81.44 192 GLN A O 1
ATOM 1510 N N . ASN A 1 193 ? -19.099 10.223 11.161 1.00 78.38 193 ASN A N 1
ATOM 1511 C CA . ASN A 1 193 ? -18.092 9.215 11.484 1.00 78.38 193 ASN A CA 1
ATOM 1512 C C . ASN A 1 193 ? -16.760 9.507 10.763 1.00 78.38 193 ASN A C 1
ATOM 1514 O O . ASN A 1 193 ? -16.329 8.774 9.877 1.00 78.38 193 ASN A O 1
ATOM 1518 N N . SER A 1 194 ? -16.134 10.622 11.127 1.00 77.06 194 SER A N 1
ATOM 1519 C CA . SER A 1 194 ? -14.858 11.103 10.607 1.00 77.06 194 SER A CA 1
ATOM 1520 C C . SER A 1 194 ? -13.872 11.249 11.758 1.00 77.06 194 SER A C 1
ATOM 1522 O O . SER A 1 194 ? -14.244 11.696 12.842 1.00 77.06 194 SER A O 1
ATOM 1524 N N . HIS A 1 195 ? -12.627 10.836 11.549 1.00 72.19 195 HIS A N 1
ATOM 1525 C CA . HIS A 1 195 ? -11.613 10.827 12.598 1.00 72.19 195 HIS A CA 1
ATOM 1526 C C . HIS A 1 195 ? -11.065 12.225 12.882 1.00 72.19 195 HIS A C 1
ATOM 1528 O O . HIS A 1 195 ? -10.983 13.082 11.998 1.00 72.19 195 HIS A O 1
ATOM 1534 N N . MET A 1 196 ? -10.620 12.425 14.119 1.00 78.50 196 MET A N 1
ATOM 1535 C CA . MET A 1 196 ? -9.726 13.521 14.462 1.00 78.50 196 MET A CA 1
ATOM 1536 C C . MET A 1 196 ? -8.389 13.341 13.729 1.00 78.50 196 MET A C 1
ATOM 1538 O O . MET A 1 196 ? -7.870 12.226 13.623 1.00 78.50 196 MET A O 1
ATOM 1542 N N . VAL A 1 197 ? -7.835 14.433 13.195 1.00 71.38 197 VAL A N 1
ATOM 1543 C CA . VAL A 1 197 ? -6.568 14.400 12.448 1.00 71.38 197 VAL A CA 1
ATOM 1544 C C . VAL A 1 197 ? -5.477 13.786 13.329 1.00 71.38 197 VAL A C 1
ATOM 1546 O O . VAL A 1 197 ? -5.258 14.233 14.448 1.00 71.38 197 VAL A O 1
ATOM 1549 N N . GLY A 1 198 ? -4.814 12.739 12.831 1.00 56.41 198 GLY A N 1
ATOM 1550 C CA . GLY A 1 198 ? -3.758 12.028 13.560 1.00 56.41 198 GLY A CA 1
ATOM 1551 C C . GLY A 1 198 ? -4.229 10.910 14.501 1.00 56.41 198 GLY A C 1
ATOM 1552 O O . GLY A 1 198 ? -3.383 10.166 14.987 1.00 56.41 198 GLY A O 1
ATOM 1553 N N . LEU A 1 199 ? -5.540 10.722 14.710 1.00 62.00 199 LEU A N 1
ATOM 1554 C CA . LEU A 1 199 ? -6.092 9.712 15.629 1.00 62.00 199 LEU A CA 1
ATOM 1555 C C . LEU A 1 199 ? -7.186 8.837 14.974 1.00 62.00 199 LEU A C 1
ATOM 1557 O O . LEU A 1 199 ? -8.347 8.881 15.387 1.00 62.00 199 LEU A O 1
ATOM 1561 N N . PRO A 1 200 ? -6.857 8.001 13.967 1.00 63.72 200 PRO A N 1
ATOM 1562 C CA . PRO A 1 200 ? -7.818 7.115 13.302 1.00 63.72 200 PRO A CA 1
ATOM 1563 C C . PRO A 1 200 ? -8.101 5.845 14.129 1.00 63.72 200 PRO A C 1
ATOM 1565 O O . PRO A 1 200 ? -7.967 4.723 13.644 1.00 63.72 200 PRO A O 1
ATOM 1568 N N . LEU A 1 201 ? -8.461 6.013 15.402 1.00 66.38 201 LEU A N 1
ATOM 1569 C CA . LEU A 1 201 ? -8.820 4.923 16.309 1.00 66.38 201 LEU A CA 1
ATOM 1570 C C . LEU A 1 201 ? -10.302 4.602 16.125 1.00 66.38 201 LEU A C 1
ATOM 1572 O O . LEU A 1 201 ? -11.140 5.413 16.499 1.00 66.38 201 LEU A O 1
ATOM 1576 N N . CYS A 1 202 ? -10.636 3.457 15.533 1.00 64.94 202 CYS A N 1
ATOM 1577 C CA . CYS A 1 202 ? -12.021 2.986 15.402 1.00 64.94 202 CYS A CA 1
ATOM 1578 C C . CYS A 1 202 ? -12.399 2.037 16.535 1.00 64.94 202 CYS A C 1
ATOM 1580 O O . CYS A 1 202 ? -11.532 1.349 17.037 1.00 64.94 202 CYS A O 1
ATOM 1582 N N . PHE A 1 203 ? -13.668 1.905 16.898 1.00 69.69 203 PHE A N 1
ATOM 1583 C CA . PHE A 1 203 ? -14.131 0.917 17.854 1.00 69.69 203 PHE A CA 1
ATOM 1584 C C . PHE A 1 203 ? -15.574 0.482 17.631 1.00 69.69 203 PHE A C 1
ATOM 1586 O O . PHE A 1 203 ? -16.351 1.158 16.958 1.00 69.69 203 PHE A O 1
ATOM 1593 N N . LYS A 1 204 ? -15.932 -0.663 18.209 1.00 62.41 204 LYS A N 1
ATOM 1594 C CA . LYS A 1 204 ? -17.317 -1.113 18.350 1.00 62.41 204 LYS A CA 1
ATOM 1595 C C . LYS A 1 204 ? -17.509 -1.608 19.779 1.00 62.41 204 LYS A C 1
ATOM 1597 O O . LYS A 1 204 ? -16.719 -2.438 20.231 1.00 62.41 204 LYS A O 1
ATOM 1602 N N . LEU A 1 205 ? -18.522 -1.088 20.472 1.00 64.12 205 LEU A N 1
ATOM 1603 C CA . LEU A 1 205 ? -18.927 -1.629 21.768 1.00 64.12 205 LEU A CA 1
ATOM 1604 C C . LEU A 1 205 ? -19.617 -2.970 21.543 1.00 64.12 205 LEU A C 1
ATOM 1606 O O . LEU A 1 205 ? -20.506 -3.088 20.694 1.00 64.12 205 LEU A O 1
ATOM 1610 N N . VAL A 1 206 ? -19.175 -3.977 22.284 1.00 60.28 206 VAL A N 1
ATOM 1611 C CA . VAL A 1 206 ? -19.849 -5.269 22.379 1.00 60.28 206 VAL A CA 1
ATOM 1612 C C . VAL A 1 206 ? -20.442 -5.326 23.780 1.00 60.28 206 VAL A C 1
ATOM 1614 O O . VAL A 1 206 ? -19.690 -5.261 24.750 1.00 60.28 206 VAL A O 1
ATOM 1617 N N . ASN A 1 207 ? -21.775 -5.357 23.853 1.00 52.34 207 ASN A N 1
ATOM 1618 C CA . ASN A 1 207 ? -22.516 -5.588 25.095 1.00 52.34 207 ASN A CA 1
ATOM 1619 C C . ASN A 1 207 ? -22.435 -7.059 25.495 1.00 52.34 207 ASN A C 1
ATOM 1621 O O . ASN A 1 207 ? -22.527 -7.906 24.574 1.00 52.34 207 ASN A O 1
#

Radius of gyration: 22.49 Å; chains: 1; bounding box: 44×42×70 Å

Sequence (207 aa):
RLMSRCLLFLKEKGLITPSDKFFTSMPNKLVPLCICGLCTSECDEHNFDGTMKPPTQVRDSYNHAQKMRAAMTYAFGRLCGLGSLPWHESEVSGRMVGNPSVSETVGTYMTSLQRRKVSFFCVYTFPAVLILLQVRAGETATSMKPFYLYLLLPHLAHLCPIHTLAEWLMVSGITYGYLFRKMASGDRVSPQNSHMVGLPLCFKLVN

pLDDT: mean 80.56, std 14.3, range [42.16, 96.69]

Organism: NCBI:txid230809